Protein AF-A0A0G0GPE5-F1 (afdb_monomer)

pLDDT: mean 92.22, std 6.28, range [55.81, 98.38]

Structure (mmCIF, N/CA/C/O backbone):
data_AF-A0A0G0GPE5-F1
#
_entry.id   AF-A0A0G0GPE5-F1
#
loop_
_atom_site.group_PDB
_atom_site.id
_atom_site.type_symbol
_atom_site.label_atom_id
_atom_site.label_alt_id
_atom_site.label_comp_id
_atom_site.label_asym_id
_atom_site.label_entity_id
_atom_site.label_seq_id
_atom_site.pdbx_PDB_ins_code
_atom_site.Cartn_x
_atom_site.Cartn_y
_atom_site.Cartn_z
_atom_site.occupancy
_atom_site.B_iso_or_equiv
_atom_site.auth_seq_id
_atom_site.auth_comp_id
_atom_site.auth_asym_id
_atom_site.auth_atom_id
_atom_site.pdbx_PDB_model_num
ATOM 1 N N . MET A 1 1 ? -8.844 21.092 2.653 1.00 62.91 1 MET A N 1
ATOM 2 C CA . MET A 1 1 ? -9.723 20.408 3.628 1.00 62.91 1 MET A CA 1
ATOM 3 C C . MET A 1 1 ? -8.902 19.283 4.226 1.00 62.91 1 MET A C 1
ATOM 5 O O . MET A 1 1 ? -8.741 18.258 3.580 1.00 62.91 1 MET A O 1
ATOM 9 N N . ASP A 1 2 ? -8.358 19.486 5.420 1.00 89.94 2 ASP A N 1
ATOM 10 C CA . ASP A 1 2 ? -7.448 18.523 6.054 1.00 89.94 2 ASP A CA 1
ATOM 11 C C . ASP A 1 2 ? -8.267 17.425 6.734 1.00 89.94 2 ASP A C 1
ATOM 13 O O . ASP A 1 2 ? -8.540 17.499 7.928 1.00 89.94 2 ASP A O 1
ATOM 17 N N . LEU A 1 3 ? -8.800 16.470 5.970 1.00 95.19 3 LEU A N 1
ATOM 18 C CA . LEU A 1 3 ? -9.775 15.500 6.492 1.00 95.19 3 LEU A CA 1
ATOM 19 C C . LEU A 1 3 ? -9.147 14.261 7.135 1.00 95.19 3 LEU A C 1
ATOM 21 O O . LEU A 1 3 ? -9.815 13.610 7.933 1.00 95.19 3 LEU A O 1
ATOM 25 N N . TYR A 1 4 ? -7.889 13.965 6.832 1.00 95.81 4 TYR A N 1
ATOM 26 C CA . TYR A 1 4 ? -7.126 12.837 7.360 1.00 95.81 4 TYR A CA 1
ATOM 27 C C . TYR A 1 4 ? -5.706 13.301 7.715 1.00 95.81 4 TYR A C 1
ATOM 29 O O . TYR A 1 4 ? -5.283 14.369 7.276 1.00 95.81 4 TYR A O 1
ATOM 37 N N . ASN A 1 5 ? -4.995 12.514 8.522 1.00 94.19 5 ASN A N 1
ATOM 38 C CA . ASN A 1 5 ? -3.633 12.817 8.971 1.00 94.19 5 ASN A CA 1
ATOM 39 C C . ASN A 1 5 ? -2.570 11.984 8.242 1.00 94.19 5 ASN A C 1
ATOM 41 O O . ASN A 1 5 ? -1.458 12.455 8.054 1.00 94.19 5 ASN A O 1
ATOM 45 N N . SER A 1 6 ? -2.905 10.751 7.857 1.00 94.44 6 SER A N 1
ATOM 46 C CA . SER A 1 6 ? -1.993 9.827 7.176 1.00 94.44 6 SER A CA 1
ATOM 47 C C . SER A 1 6 ? -2.787 8.857 6.293 1.00 94.44 6 SER A C 1
ATOM 49 O O . SER A 1 6 ? -3.972 8.606 6.561 1.00 94.44 6 SER A O 1
ATOM 51 N N . ILE A 1 7 ? -2.159 8.368 5.225 1.00 95.88 7 ILE A N 1
ATOM 52 C CA . ILE A 1 7 ? -2.723 7.458 4.222 1.00 95.88 7 ILE A CA 1
ATOM 53 C C . ILE A 1 7 ? -1.619 6.547 3.679 1.00 95.88 7 ILE A C 1
ATOM 55 O O . ILE A 1 7 ? -0.507 7.011 3.448 1.00 95.88 7 ILE A O 1
ATOM 59 N N . THR A 1 8 ? -1.938 5.278 3.440 1.00 95.88 8 THR A N 1
ATOM 60 C CA . THR A 1 8 ? -1.061 4.340 2.726 1.00 95.88 8 THR A CA 1
ATOM 61 C C . THR A 1 8 ? -1.891 3.335 1.925 1.00 95.88 8 THR A C 1
ATOM 63 O O . THR A 1 8 ? -3.075 3.126 2.223 1.00 95.88 8 THR A O 1
ATOM 66 N N . ASP A 1 9 ? -1.300 2.734 0.900 1.00 96.81 9 ASP A N 1
ATOM 67 C CA . ASP A 1 9 ? -1.917 1.673 0.112 1.00 96.81 9 ASP A CA 1
ATOM 68 C C . ASP A 1 9 ? -1.850 0.307 0.815 1.00 96.81 9 ASP A C 1
ATOM 70 O O . ASP A 1 9 ? -1.113 0.081 1.777 1.00 96.81 9 ASP A O 1
ATOM 74 N N . ASN A 1 10 ? -2.686 -0.621 0.359 1.00 96.31 10 ASN A N 1
ATOM 75 C CA . ASN A 1 10 ? -2.716 -1.998 0.835 1.00 96.31 10 ASN A CA 1
ATOM 76 C C . ASN A 1 10 ? -2.155 -2.944 -0.232 1.00 96.31 10 ASN A C 1
ATOM 78 O O . ASN A 1 10 ? -2.920 -3.564 -0.973 1.00 96.31 10 ASN A O 1
ATOM 82 N N . GLY A 1 11 ? -0.831 -3.071 -0.270 1.00 94.12 11 GLY A N 1
ATOM 83 C CA . GLY A 1 11 ? -0.120 -4.039 -1.105 1.00 94.12 11 GLY A CA 1
ATOM 84 C C . GLY A 1 11 ? 0.186 -5.351 -0.375 1.00 94.12 11 GLY A C 1
ATOM 85 O O . GLY A 1 11 ? -0.706 -6.008 0.174 1.00 94.12 11 GLY A O 1
ATOM 86 N N . ALA A 1 12 ? 1.470 -5.717 -0.366 1.00 94.94 12 ALA A N 1
ATOM 87 C CA . ALA A 1 12 ? 1.970 -6.936 0.263 1.00 94.94 12 ALA A CA 1
ATOM 88 C C . ALA A 1 12 ? 1.668 -6.972 1.772 1.00 94.94 12 ALA A C 1
ATOM 90 O O . ALA A 1 12 ? 1.856 -5.991 2.492 1.00 94.94 12 ALA A O 1
ATOM 91 N N . GLY A 1 13 ? 1.169 -8.107 2.262 1.00 94.19 13 GLY A N 1
ATOM 92 C CA . GLY A 1 13 ? 0.708 -8.277 3.642 1.00 94.19 13 GLY A CA 1
ATOM 93 C C . GLY A 1 13 ? -0.620 -7.576 3.971 1.00 94.19 13 GLY A C 1
ATOM 94 O O . GLY A 1 13 ? -1.135 -7.734 5.082 1.00 94.19 13 GLY A O 1
ATOM 95 N N . GLY A 1 14 ? -1.216 -6.827 3.040 1.00 96.06 14 GLY A N 1
ATOM 96 C CA . GLY A 1 14 ? -2.572 -6.307 3.173 1.00 96.06 14 GLY A CA 1
ATOM 97 C C . GLY A 1 14 ? -2.765 -5.324 4.325 1.00 96.06 14 GLY A C 1
ATOM 98 O O . GLY A 1 14 ? -1.980 -4.399 4.522 1.00 96.06 14 GLY A O 1
ATOM 99 N N . LEU A 1 15 ? -3.851 -5.509 5.086 1.00 96.88 15 LEU A N 1
ATOM 100 C CA . LEU A 1 15 ? -4.139 -4.686 6.269 1.00 96.88 15 LEU A CA 1
ATOM 101 C C . LEU A 1 15 ? -3.081 -4.878 7.354 1.00 96.88 15 LEU A C 1
ATOM 103 O O . LEU A 1 15 ? -2.785 -3.936 8.084 1.00 96.88 15 LEU A O 1
ATOM 107 N N . SER A 1 16 ? -2.504 -6.079 7.452 1.00 96.44 16 SER A N 1
ATOM 108 C CA . SER A 1 16 ? -1.508 -6.366 8.477 1.00 96.44 16 SER A CA 1
ATOM 109 C C . SER A 1 16 ? -0.254 -5.511 8.354 1.00 96.44 16 SER A C 1
ATOM 111 O O . SER A 1 16 ? 0.272 -5.076 9.376 1.00 96.44 16 SER A O 1
ATOM 113 N N . CYS A 1 17 ? 0.171 -5.217 7.124 1.00 96.44 17 CYS A N 1
ATOM 114 C CA . CYS A 1 17 ? 1.311 -4.352 6.863 1.00 96.44 17 CYS A CA 1
ATOM 115 C C . CYS A 1 17 ? 0.915 -2.878 6.999 1.00 96.44 17 CYS A C 1
ATOM 117 O O . CYS A 1 17 ? 1.443 -2.181 7.863 1.00 96.44 17 CYS A O 1
ATOM 119 N N . SER A 1 18 ? -0.098 -2.434 6.246 1.00 96.94 18 SER A N 1
ATOM 120 C CA . SER A 1 18 ? -0.478 -1.017 6.176 1.00 96.94 18 SER A CA 1
ATOM 121 C C . SER A 1 18 ? -0.837 -0.429 7.545 1.00 96.94 18 SER A C 1
ATOM 123 O O . SER A 1 18 ? -0.390 0.654 7.918 1.00 96.94 18 SER A O 1
ATOM 125 N N . VAL A 1 19 ? -1.626 -1.158 8.339 1.00 96.81 19 VAL A N 1
ATOM 126 C CA . VAL A 1 19 ? -2.068 -0.699 9.656 1.00 96.81 19 VAL A CA 1
ATOM 127 C C . VAL A 1 19 ? -0.914 -0.718 10.656 1.00 96.81 19 VAL A C 1
ATOM 129 O O . VAL A 1 19 ? -0.815 0.195 11.476 1.00 96.81 19 VAL A O 1
ATOM 132 N N . ALA A 1 20 ? -0.043 -1.730 10.604 1.00 95.38 20 ALA A N 1
ATOM 133 C CA . ALA A 1 20 ? 1.119 -1.807 11.484 1.00 95.38 20 ALA A CA 1
ATOM 134 C C . ALA A 1 20 ? 2.139 -0.703 11.176 1.00 95.38 20 ALA A C 1
ATOM 136 O O . ALA A 1 20 ? 2.662 -0.083 12.098 1.00 95.38 20 ALA A O 1
ATOM 137 N N . GLU A 1 21 ? 2.388 -0.411 9.900 1.00 95.19 21 GLU A N 1
ATOM 138 C CA . GLU A 1 21 ? 3.263 0.686 9.486 1.00 95.19 21 GLU A CA 1
ATOM 139 C C . GLU A 1 21 ? 2.746 2.033 9.988 1.00 95.19 21 GLU A C 1
ATOM 141 O O . GLU A 1 21 ? 3.473 2.742 10.685 1.00 95.19 21 GLU A O 1
ATOM 146 N N . MET A 1 22 ? 1.468 2.341 9.748 1.00 95.38 22 MET A N 1
ATOM 147 C CA . MET A 1 22 ? 0.852 3.578 10.242 1.00 95.38 22 MET A CA 1
ATOM 148 C C . MET A 1 22 ? 0.818 3.650 11.775 1.00 95.38 22 MET A C 1
ATOM 150 O O . MET A 1 22 ? 0.926 4.726 12.362 1.00 95.38 22 MET A O 1
ATOM 154 N N . ALA A 1 23 ? 0.692 2.511 12.462 1.00 95.44 23 ALA A N 1
ATOM 155 C CA . ALA A 1 23 ? 0.667 2.474 13.919 1.00 95.44 23 ALA A CA 1
ATOM 156 C C . ALA A 1 23 ? 1.993 2.925 14.556 1.00 95.44 23 ALA A C 1
ATOM 158 O O . ALA A 1 23 ? 1.970 3.365 15.707 1.00 95.44 23 ALA A O 1
ATOM 159 N N . LYS A 1 24 ? 3.123 2.899 13.827 1.00 92.88 24 LYS A N 1
ATOM 160 C CA . LYS A 1 24 ? 4.396 3.474 14.302 1.00 92.88 24 LYS A CA 1
ATOM 161 C C . LYS A 1 24 ? 4.284 4.968 14.606 1.00 92.88 24 LYS A C 1
ATOM 163 O O . LYS A 1 24 ? 4.894 5.430 15.563 1.00 92.88 24 LYS A O 1
ATOM 168 N N . GLU A 1 25 ? 3.481 5.705 13.839 1.00 89.75 25 GLU A N 1
ATOM 169 C CA . GLU A 1 25 ? 3.287 7.150 14.027 1.00 89.75 25 GLU A CA 1
ATOM 170 C C . GLU A 1 25 ? 2.477 7.471 15.293 1.00 89.75 25 GLU A C 1
ATOM 172 O O . GLU A 1 25 ? 2.637 8.534 15.888 1.00 89.75 25 GLU A O 1
ATOM 177 N N . CYS A 1 26 ? 1.597 6.556 15.713 1.00 84.44 26 CYS A N 1
ATOM 178 C CA . CYS A 1 26 ? 0.637 6.780 16.800 1.00 84.44 26 CYS A CA 1
ATOM 179 C C . CYS A 1 26 ? 0.964 6.012 18.093 1.00 84.44 26 CYS A C 1
ATOM 181 O O . CYS A 1 26 ? 0.326 6.242 19.121 1.00 84.44 26 CYS A O 1
ATOM 183 N N . GLY A 1 27 ? 1.919 5.083 18.043 1.00 90.06 27 GLY A N 1
ATOM 184 C CA . GLY A 1 27 ? 2.328 4.237 19.163 1.00 90.06 27 GLY A CA 1
ATOM 185 C C . GLY A 1 27 ? 1.622 2.882 19.224 1.00 90.06 27 GLY A C 1
ATOM 186 O O . GLY A 1 27 ? 2.164 1.974 19.842 1.00 90.06 27 GLY A O 1
ATOM 187 N N . GLY A 1 28 ? 0.481 2.701 18.555 1.00 96.19 28 GLY A N 1
ATOM 188 C CA . GLY A 1 28 ? -0.199 1.413 18.416 1.00 96.19 28 GLY A CA 1
ATOM 189 C C . GLY A 1 28 ? -1.608 1.521 17.848 1.00 96.19 28 GLY A C 1
ATOM 190 O O . GLY A 1 28 ? -2.061 2.586 17.417 1.00 96.19 28 GLY A O 1
ATOM 191 N N . VAL A 1 29 ? -2.318 0.393 17.814 1.00 97.38 29 VAL A N 1
ATOM 192 C CA . VAL A 1 29 ? -3.599 0.292 17.105 1.00 97.38 29 VAL A CA 1
ATOM 193 C C . VAL A 1 29 ? -4.481 -0.837 17.625 1.00 97.38 29 VAL A C 1
ATOM 195 O O . VAL A 1 29 ? -4.007 -1.898 18.037 1.00 97.38 29 VAL A O 1
ATOM 198 N N . ARG A 1 30 ? -5.795 -0.613 17.568 1.00 97.81 30 ARG A N 1
ATOM 199 C CA . ARG A 1 30 ? -6.824 -1.632 17.768 1.00 97.81 30 ARG A CA 1
ATOM 200 C C . ARG A 1 30 ? -7.681 -1.772 16.515 1.00 97.81 30 ARG A C 1
ATOM 202 O O . ARG A 1 30 ? -8.304 -0.802 16.093 1.00 97.81 30 ARG A O 1
ATOM 209 N N . VAL A 1 31 ? -7.755 -2.979 15.965 1.00 98.25 31 VAL A N 1
ATOM 210 C CA . VAL A 1 31 ? -8.524 -3.313 14.759 1.00 98.25 31 VAL A CA 1
ATOM 211 C C . VAL A 1 31 ? -9.639 -4.299 15.097 1.00 98.25 31 VAL A C 1
ATOM 213 O O . VAL A 1 31 ? -9.433 -5.241 15.861 1.00 98.25 31 VAL A O 1
ATOM 216 N N . PHE A 1 32 ? -10.806 -4.089 14.495 1.00 98.38 32 PHE A N 1
ATOM 217 C CA . PHE A 1 32 ? -11.996 -4.930 14.587 1.00 98.38 32 PHE A CA 1
ATOM 218 C C . PHE A 1 32 ? -12.278 -5.539 13.212 1.00 98.38 32 PHE A C 1
ATOM 220 O O . PHE A 1 32 ? -12.829 -4.880 12.327 1.00 98.38 32 PHE A O 1
ATOM 227 N N . LEU A 1 33 ? -11.877 -6.790 13.009 1.00 97.69 33 LEU A N 1
ATOM 228 C CA . LEU A 1 33 ? -11.966 -7.452 11.708 1.00 97.69 33 LEU A CA 1
ATOM 229 C C . LEU A 1 33 ? -13.406 -7.695 11.256 1.00 97.69 33 LEU A C 1
ATOM 231 O O . LEU A 1 33 ? -13.660 -7.730 10.059 1.00 97.69 33 LEU A O 1
ATOM 235 N N . GLU A 1 34 ? -14.363 -7.801 12.179 1.00 96.25 34 GLU A N 1
ATOM 236 C CA . GLU A 1 34 ? -15.787 -7.916 11.843 1.00 96.25 34 GLU A CA 1
ATOM 237 C C . GLU A 1 34 ? -16.351 -6.667 11.148 1.00 96.25 34 GLU A C 1
ATOM 239 O O . GLU A 1 34 ? -17.419 -6.729 10.546 1.00 96.25 34 GLU A O 1
ATOM 244 N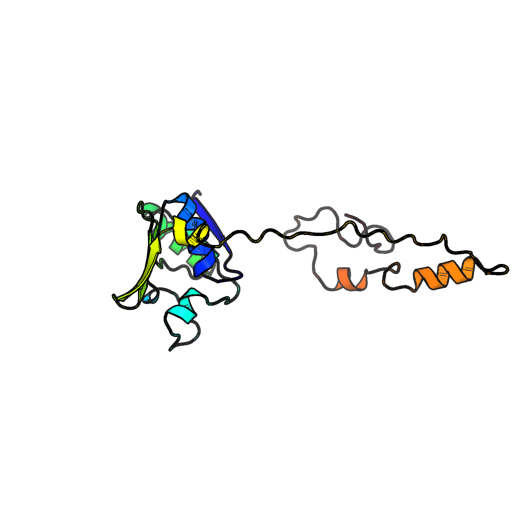 N . LYS A 1 35 ? -15.639 -5.533 11.218 1.00 97.44 35 LYS A N 1
ATOM 245 C CA . LYS A 1 35 ? -16.005 -4.294 10.523 1.00 97.44 35 LYS A CA 1
ATOM 246 C C . LYS A 1 35 ? -15.390 -4.184 9.132 1.00 97.44 35 LYS A C 1
ATOM 248 O O . LYS A 1 35 ? -15.741 -3.261 8.406 1.00 97.44 35 LYS A O 1
ATOM 253 N N . VAL A 1 36 ? -14.441 -5.047 8.775 1.00 96.88 36 VAL A N 1
ATOM 254 C CA . VAL A 1 36 ? -13.780 -4.988 7.467 1.00 96.88 36 VAL A CA 1
ATOM 255 C C . VAL A 1 36 ? -14.779 -5.453 6.402 1.00 96.88 36 VAL A C 1
ATOM 257 O O . VAL A 1 36 ? -15.288 -6.568 6.522 1.00 96.88 36 VAL A O 1
ATOM 260 N N . PRO A 1 37 ? -15.074 -4.644 5.367 1.00 95.31 37 PRO A N 1
ATOM 261 C CA . PRO A 1 37 ? -15.930 -5.078 4.267 1.00 95.31 37 PRO A CA 1
ATOM 262 C C . PRO A 1 37 ? -15.327 -6.292 3.558 1.00 95.31 37 PRO A C 1
ATOM 264 O O . PRO A 1 37 ? -14.148 -6.290 3.199 1.00 95.31 37 PRO A O 1
ATOM 267 N N . LEU A 1 38 ? -16.130 -7.340 3.367 1.00 94.69 38 LEU A N 1
ATOM 268 C CA . LEU A 1 38 ? -15.685 -8.591 2.757 1.00 94.69 38 LEU A CA 1
ATOM 269 C C . LEU A 1 38 ? -16.384 -8.811 1.421 1.00 94.69 38 LEU A C 1
ATOM 271 O O . LEU A 1 38 ? -17.607 -8.746 1.330 1.00 94.69 38 LEU A O 1
ATOM 275 N N . LYS A 1 39 ? -15.598 -9.164 0.402 1.00 89.25 39 LYS A N 1
ATOM 276 C CA . LYS A 1 39 ? -16.125 -9.619 -0.890 1.00 89.25 39 LYS A CA 1
ATOM 277 C C . LYS A 1 39 ? -16.661 -11.052 -0.823 1.00 89.25 39 LYS A C 1
ATOM 279 O O . LYS A 1 39 ? -17.655 -11.366 -1.469 1.00 89.25 39 LYS A O 1
ATOM 28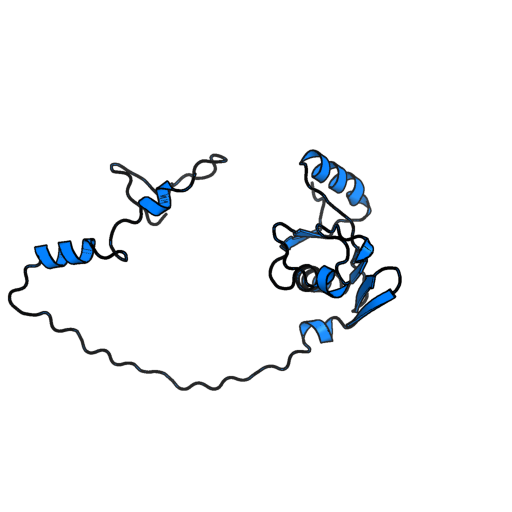4 N N . TYR A 1 40 ? -16.000 -11.911 -0.046 1.00 87.56 40 TYR A N 1
ATOM 285 C CA . TYR A 1 40 ? -16.359 -13.318 0.116 1.00 87.56 40 TYR A CA 1
ATOM 286 C C . TYR A 1 40 ? -16.749 -13.592 1.572 1.00 87.56 40 TYR A C 1
ATOM 288 O O . TYR A 1 40 ? -15.968 -13.275 2.476 1.00 87.56 40 TYR A O 1
ATOM 296 N N . PRO A 1 41 ? -17.932 -14.172 1.833 1.00 89.50 41 PRO A N 1
ATOM 297 C CA . PRO A 1 41 ? -18.290 -14.600 3.176 1.00 89.50 41 PRO A CA 1
ATOM 298 C C . PRO A 1 41 ? -17.429 -15.796 3.611 1.00 89.50 41 PRO A C 1
ATOM 300 O O . PRO A 1 41 ? -16.909 -16.540 2.784 1.00 89.50 41 PRO A O 1
ATOM 303 N N . GLY A 1 42 ? -17.305 -16.006 4.924 1.00 90.88 42 GLY A N 1
ATOM 304 C CA . GLY A 1 42 ? -16.656 -17.198 5.487 1.00 90.88 42 GLY A CA 1
ATOM 305 C C . GLY A 1 42 ? -15.127 -17.150 5.581 1.00 90.88 42 GLY A C 1
ATOM 306 O O . GLY A 1 42 ? -14.530 -18.140 6.001 1.00 90.88 42 GLY A O 1
ATOM 307 N N . LEU A 1 43 ? -14.495 -16.020 5.246 1.00 95.44 43 LEU A N 1
ATOM 308 C CA . LEU A 1 43 ? -13.058 -15.830 5.457 1.00 95.44 43 LEU A CA 1
ATOM 309 C C . LEU A 1 43 ? -12.701 -15.963 6.941 1.00 95.44 43 LEU A C 1
ATOM 311 O O . LEU A 1 43 ? -13.344 -15.383 7.821 1.00 95.44 43 LEU A O 1
ATOM 315 N N . ARG A 1 44 ? -11.633 -16.708 7.218 1.00 96.25 44 ARG A N 1
ATOM 316 C CA . ARG A 1 44 ? -11.054 -16.826 8.555 1.00 96.25 44 ARG A CA 1
ATOM 317 C C . ARG A 1 44 ? -10.430 -15.487 8.961 1.00 96.25 44 ARG A C 1
ATOM 319 O O . ARG A 1 44 ? -9.930 -14.760 8.105 1.00 96.25 44 ARG A O 1
ATOM 326 N N . PRO A 1 45 ? -10.358 -15.162 10.264 1.00 96.69 45 PRO A N 1
ATOM 327 C CA . PRO A 1 45 ? -9.866 -13.854 10.709 1.00 96.69 45 PRO A CA 1
ATOM 328 C C . PRO A 1 45 ? -8.465 -13.503 10.192 1.00 96.69 45 PRO A C 1
ATOM 330 O O . PRO A 1 45 ? -8.210 -12.369 9.802 1.00 96.69 45 PRO A O 1
ATOM 333 N N . TRP A 1 46 ? -7.560 -14.481 10.132 1.00 95.44 46 TRP A N 1
ATOM 334 C CA . TRP A 1 46 ? -6.222 -14.254 9.594 1.00 95.44 46 TRP A CA 1
ATOM 335 C C . TRP A 1 46 ? -6.236 -13.990 8.082 1.00 95.44 46 TRP A C 1
ATOM 337 O O . TRP A 1 46 ? -5.457 -13.163 7.629 1.00 95.44 46 TRP A O 1
ATOM 347 N N . GLU A 1 47 ? -7.144 -14.612 7.319 1.00 96.38 47 GLU A N 1
ATOM 348 C CA . GLU A 1 47 ? -7.302 -14.373 5.876 1.00 96.38 47 GLU A CA 1
ATOM 349 C C . GLU A 1 47 ? -7.787 -12.946 5.622 1.00 96.38 47 GLU A C 1
ATOM 351 O O . GLU A 1 47 ? -7.276 -12.279 4.731 1.00 96.38 47 GLU A O 1
ATOM 356 N N . ILE A 1 48 ? -8.710 -12.436 6.447 1.00 97.00 48 ILE A N 1
ATOM 357 C CA . ILE A 1 48 ? -9.131 -11.026 6.397 1.00 97.00 48 ILE A CA 1
ATOM 358 C C . ILE A 1 48 ? -7.931 -10.106 6.663 1.00 97.00 48 ILE A C 1
ATOM 360 O O . ILE A 1 48 ? -7.738 -9.111 5.964 1.00 97.00 48 ILE A O 1
ATOM 364 N N . TRP A 1 49 ? -7.119 -10.442 7.668 1.00 96.81 49 TRP A N 1
ATOM 365 C CA . TRP A 1 49 ? -6.021 -9.600 8.134 1.00 96.81 49 TRP A CA 1
ATOM 366 C C . TRP A 1 49 ? -4.862 -9.482 7.138 1.00 96.81 49 TRP A C 1
ATOM 368 O O . TRP A 1 49 ? -4.356 -8.380 6.924 1.00 96.81 49 TRP A O 1
ATOM 378 N N . ILE A 1 50 ? -4.467 -10.590 6.504 1.00 96.00 50 ILE A N 1
ATOM 379 C CA . ILE A 1 50 ? -3.326 -10.626 5.573 1.00 96.00 50 ILE A CA 1
ATOM 380 C C . ILE A 1 50 ? -3.735 -10.573 4.095 1.00 96.00 50 ILE A C 1
ATOM 382 O O . ILE A 1 50 ? -2.877 -10.661 3.226 1.00 96.00 50 ILE A O 1
ATOM 386 N N . SER A 1 51 ? -5.032 -10.457 3.792 1.00 95.38 51 SER A N 1
ATOM 387 C CA . SER A 1 51 ? -5.526 -10.399 2.411 1.00 95.38 51 SER A CA 1
ATOM 388 C C . SER A 1 51 ? -4.872 -9.261 1.630 1.00 95.38 51 SER A C 1
ATOM 390 O O . SER A 1 51 ? -4.920 -8.111 2.068 1.00 95.38 51 SER A O 1
ATOM 392 N N . GLU A 1 52 ? -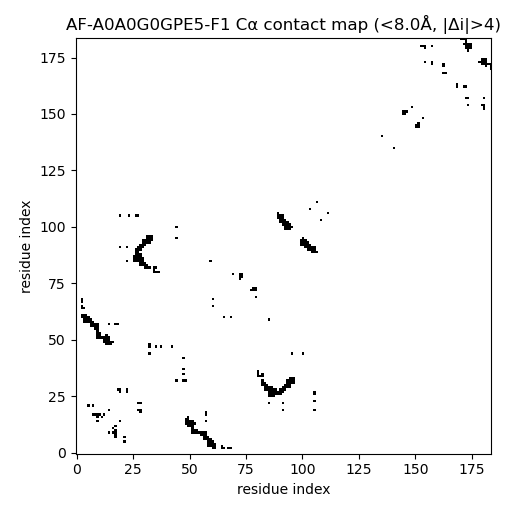4.371 -9.573 0.434 1.00 96.06 52 GLU A N 1
ATOM 393 C CA . GLU A 1 52 ? -3.772 -8.650 -0.547 1.00 96.06 52 GLU A CA 1
ATOM 394 C C . GLU A 1 52 ? -4.751 -8.311 -1.685 1.00 96.06 52 GLU A C 1
ATOM 396 O O . GLU A 1 52 ? -4.377 -8.116 -2.843 1.00 96.06 52 GLU A O 1
ATOM 401 N N . SER A 1 53 ? -6.050 -8.269 -1.369 1.00 94.25 53 SER A N 1
ATOM 402 C CA . SER A 1 53 ? -7.052 -7.780 -2.324 1.00 94.25 53 SER A CA 1
ATOM 403 C C . SER A 1 53 ? -6.671 -6.377 -2.816 1.00 94.25 53 SER A C 1
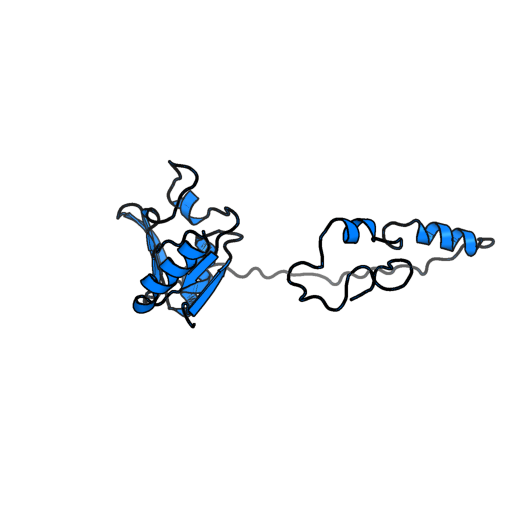ATOM 405 O O . SER A 1 53 ? -6.257 -5.533 -2.019 1.00 94.25 53 SER A O 1
ATOM 407 N N . GLN A 1 54 ? -6.798 -6.143 -4.118 1.00 94.81 54 GLN A N 1
ATOM 408 C CA . GLN A 1 54 ? -6.364 -4.902 -4.762 1.00 94.81 54 GLN A CA 1
ATOM 409 C C . GLN A 1 54 ? -7.283 -3.715 -4.428 1.00 94.81 54 GLN A C 1
ATOM 411 O O . GLN A 1 54 ? -8.367 -3.906 -3.876 1.00 94.81 54 GLN A O 1
ATOM 416 N N . GLU A 1 55 ? -6.831 -2.504 -4.777 1.00 94.00 55 GLU A N 1
ATOM 417 C CA . GLU A 1 55 ? -7.616 -1.254 -4.729 1.00 94.00 55 GLU A CA 1
ATOM 418 C C . GLU A 1 55 ? -8.119 -0.877 -3.323 1.00 94.00 55 GLU A C 1
ATOM 420 O O . GLU A 1 55 ? -9.243 -0.412 -3.132 1.00 94.00 55 GLU A O 1
ATOM 425 N N . ARG A 1 56 ? -7.271 -1.067 -2.308 1.00 96.75 56 ARG A N 1
ATOM 426 C CA . ARG A 1 56 ? -7.567 -0.697 -0.918 1.00 96.75 56 ARG A CA 1
ATOM 427 C C . ARG A 1 56 ? -6.542 0.299 -0.388 1.00 96.75 56 ARG A C 1
ATOM 429 O O . ARG A 1 56 ? -5.368 0.242 -0.741 1.00 96.75 56 ARG A O 1
ATOM 436 N N . MET A 1 57 ? -7.017 1.185 0.482 1.00 97.12 57 MET A N 1
ATOM 437 C CA . MET A 1 57 ? -6.223 2.215 1.149 1.00 97.12 57 MET A CA 1
ATOM 438 C C . MET A 1 57 ? -6.543 2.212 2.645 1.00 97.12 57 MET A C 1
ATOM 440 O O . MET A 1 57 ? -7.701 2.057 3.042 1.00 97.12 57 MET A O 1
ATOM 444 N N . THR A 1 58 ? -5.536 2.456 3.478 1.00 97.25 58 THR A N 1
ATOM 445 C CA . THR A 1 58 ? -5.685 2.650 4.925 1.00 97.25 58 THR A CA 1
ATOM 446 C C . THR A 1 58 ? -5.488 4.126 5.255 1.00 97.25 58 THR A C 1
ATOM 448 O O . THR A 1 58 ? -4.540 4.744 4.781 1.00 97.25 58 THR A O 1
ATOM 451 N N . LEU A 1 59 ? -6.389 4.711 6.051 1.00 96.94 59 LEU A N 1
ATOM 452 C CA . LEU A 1 59 ? -6.352 6.132 6.407 1.00 96.94 59 LEU A CA 1
ATOM 453 C C . LEU A 1 59 ? -6.500 6.351 7.913 1.00 96.94 59 LEU A C 1
ATOM 455 O O . LEU A 1 59 ? -7.294 5.685 8.579 1.00 96.94 59 LEU A O 1
ATOM 459 N N . SER A 1 60 ? -5.806 7.366 8.428 1.00 96.25 60 SER A N 1
ATOM 460 C CA . SER A 1 60 ? -5.992 7.896 9.780 1.00 96.25 60 SER A CA 1
ATOM 461 C C . SER A 1 60 ? -6.859 9.152 9.724 1.00 96.25 60 SER A C 1
ATOM 463 O O . SER A 1 60 ? -6.425 10.200 9.246 1.00 96.25 60 SER A O 1
ATOM 465 N N . VAL A 1 61 ? -8.104 9.052 10.195 1.00 97.31 61 VAL A N 1
ATOM 466 C CA . VAL A 1 61 ? -9.100 10.135 10.135 1.00 97.31 61 VAL A CA 1
ATOM 467 C C . VAL A 1 61 ? -9.462 10.590 11.554 1.00 97.31 61 VAL A C 1
ATOM 469 O O . VAL A 1 61 ? -9.931 9.771 12.348 1.00 97.31 61 VAL A O 1
ATOM 472 N N . PRO A 1 62 ? -9.316 11.886 11.900 1.00 96.25 62 PRO A N 1
ATOM 473 C CA . PRO A 1 62 ? -9.758 12.403 13.193 1.00 96.25 62 PRO A CA 1
ATOM 474 C C . PRO A 1 62 ? -11.247 12.131 13.451 1.00 96.25 62 PRO A C 1
ATOM 476 O O . PRO A 1 62 ? -12.091 12.358 12.580 1.00 96.25 62 PRO A O 1
ATOM 479 N N . LYS A 1 63 ? -11.598 11.700 14.672 1.00 95.75 63 LYS A N 1
ATOM 480 C CA . LYS A 1 63 ? -12.977 11.301 15.033 1.00 95.75 63 LYS A CA 1
ATOM 481 C C . LYS A 1 63 ? -14.017 12.387 14.726 1.00 95.75 63 LYS A C 1
ATOM 483 O O . LYS A 1 63 ? -15.105 12.086 14.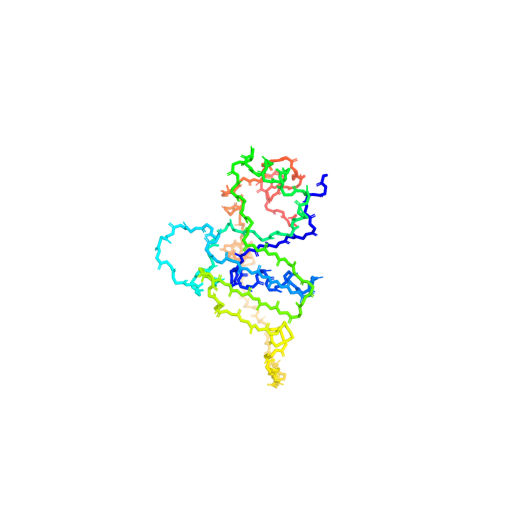242 1.00 95.75 63 LYS A O 1
ATOM 488 N N . ASN A 1 64 ? -13.674 13.657 14.945 1.00 97.06 64 ASN A N 1
ATOM 489 C CA . ASN A 1 64 ? -14.542 14.802 14.647 1.00 97.06 64 ASN A CA 1
ATOM 490 C C . ASN A 1 64 ? -14.717 15.077 13.139 1.00 97.06 64 ASN A C 1
ATOM 492 O O . ASN A 1 64 ? -15.674 15.746 12.756 1.00 97.06 64 ASN A O 1
ATOM 496 N N . LYS A 1 65 ? -13.834 14.552 12.281 1.00 97.69 65 LYS A N 1
ATOM 497 C CA . LYS A 1 65 ? -13.881 14.707 10.817 1.00 97.69 65 LYS A CA 1
ATOM 498 C C . LYS A 1 65 ? -14.513 13.509 10.103 1.00 97.69 65 LYS A C 1
ATOM 500 O O . LYS A 1 65 ? -14.927 13.654 8.954 1.00 97.69 65 LYS A O 1
ATOM 505 N N . TRP A 1 66 ? -14.680 12.370 10.784 1.00 97.19 66 TRP A N 1
ATOM 506 C CA . TRP A 1 66 ? -15.218 11.128 10.209 1.00 97.19 66 TRP A CA 1
ATOM 507 C C . TRP A 1 66 ? -16.522 11.318 9.424 1.00 97.19 66 TRP A C 1
ATOM 509 O O . TRP A 1 66 ? -16.632 10.860 8.291 1.00 97.19 66 TRP A O 1
ATOM 519 N N . LYS A 1 67 ? -17.504 12.042 9.983 1.00 97.12 67 LYS A N 1
ATOM 520 C CA . LYS A 1 67 ? -18.800 12.262 9.311 1.00 97.12 67 LYS A CA 1
ATOM 521 C C . LYS A 1 67 ? -18.651 13.004 7.979 1.00 97.12 67 LYS A C 1
ATOM 523 O O . LYS A 1 67 ? -19.325 12.663 7.010 1.00 97.12 67 LYS A O 1
ATOM 528 N N . ILE A 1 68 ? -17.776 14.010 7.933 1.00 97.62 68 ILE A N 1
ATOM 529 C CA . ILE A 1 68 ? -17.523 14.813 6.729 1.00 97.62 68 ILE A CA 1
ATOM 530 C C . ILE A 1 68 ? -16.762 13.973 5.702 1.00 97.62 68 ILE A C 1
ATOM 532 O O . ILE A 1 68 ? -17.158 13.929 4.539 1.00 97.62 68 ILE A O 1
ATOM 536 N N . PHE A 1 69 ? -15.724 13.259 6.146 1.00 97.69 69 PHE A N 1
ATOM 537 C CA . PHE A 1 69 ? -14.9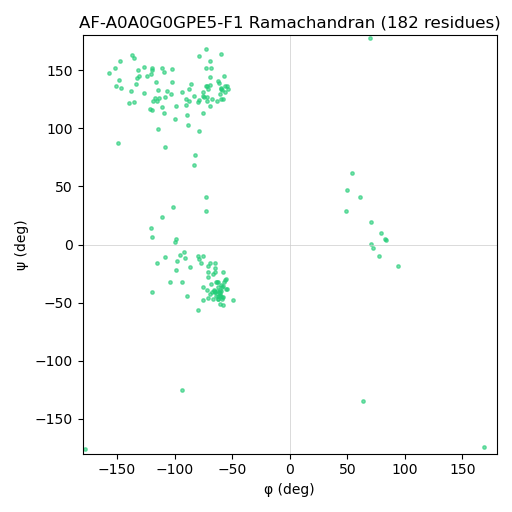35 12.362 5.308 1.00 97.69 69 PHE A CA 1
ATOM 538 C C . PHE A 1 69 ? -15.808 11.272 4.668 1.00 97.69 69 PHE A C 1
ATOM 540 O O . PHE A 1 69 ? -15.845 11.148 3.449 1.00 97.69 69 PHE A O 1
ATOM 547 N N . CYS A 1 70 ? -16.596 10.550 5.467 1.00 96.75 70 CYS A N 1
ATOM 548 C CA . CYS A 1 70 ? -17.485 9.490 4.988 1.00 96.75 70 CYS A CA 1
ATOM 549 C C . CYS A 1 70 ? -18.522 10.018 3.976 1.00 96.75 70 CYS A C 1
ATOM 551 O O . CYS A 1 70 ? -18.766 9.386 2.948 1.00 96.75 70 CYS A O 1
ATOM 553 N N . LYS A 1 71 ? -19.082 11.218 4.205 1.00 97.31 71 LYS A N 1
ATOM 554 C CA . LYS A 1 71 ? -19.994 11.869 3.247 1.00 97.31 71 LYS A CA 1
ATOM 555 C C . LYS A 1 71 ? -19.301 12.194 1.917 1.00 97.31 71 LYS A C 1
ATOM 557 O O . LYS A 1 71 ? -19.920 12.017 0.870 1.00 97.31 71 LYS A O 1
ATOM 562 N N . LEU A 1 72 ? -18.050 12.657 1.957 1.00 97.38 72 LEU A N 1
ATOM 563 C CA . LEU A 1 72 ? -17.254 12.942 0.762 1.00 97.38 72 LEU A CA 1
ATOM 564 C C . LEU A 1 72 ? -16.926 11.663 -0.020 1.00 97.38 72 LEU A C 1
ATOM 566 O O . LEU A 1 72 ? -17.135 11.630 -1.226 1.00 97.38 72 LEU A O 1
ATOM 570 N N . MET A 1 73 ? -16.469 10.599 0.646 1.00 97.12 73 MET A N 1
ATOM 571 C CA . MET A 1 73 ? -16.174 9.328 -0.032 1.00 97.12 73 MET A CA 1
ATOM 572 C C . MET A 1 73 ? -17.431 8.760 -0.698 1.00 97.12 73 MET A C 1
ATOM 574 O O . MET A 1 73 ? -17.410 8.414 -1.880 1.00 97.12 73 MET A O 1
ATOM 578 N N . LYS A 1 74 ? -18.569 8.804 0.008 1.00 96.81 74 LYS A N 1
ATOM 579 C CA . LYS A 1 74 ? -19.863 8.382 -0.537 1.00 96.81 74 LYS A CA 1
ATOM 580 C C . LYS A 1 74 ? -20.289 9.202 -1.759 1.00 96.81 74 LYS A C 1
ATOM 582 O O . LYS A 1 74 ? -20.813 8.623 -2.705 1.00 96.81 74 LYS A O 1
ATOM 587 N N . SER A 1 75 ? -20.062 10.521 -1.781 1.00 97.56 75 SER A N 1
ATOM 588 C CA . SER A 1 75 ? -20.390 11.344 -2.959 1.00 97.56 75 SER A CA 1
ATOM 589 C C . SER A 1 75 ? -19.492 11.064 -4.168 1.00 97.56 75 SER A C 1
ATOM 591 O O . SER A 1 75 ? -19.848 11.437 -5.282 1.00 97.56 75 SER A O 1
ATOM 593 N N . ARG A 1 76 ? -18.355 10.388 -3.959 1.00 96.56 76 ARG A N 1
ATOM 594 C CA . ARG A 1 76 ? -17.447 9.903 -5.007 1.00 96.56 76 ARG A CA 1
ATOM 595 C C . ARG A 1 76 ? -17.638 8.423 -5.348 1.00 96.56 76 ARG A C 1
ATOM 597 O O . ARG A 1 76 ? -16.867 7.898 -6.138 1.00 96.56 76 ARG A O 1
ATOM 604 N N . GLY A 1 77 ? -18.640 7.755 -4.770 1.00 96.38 77 GLY A N 1
ATOM 605 C CA . GLY A 1 77 ? -18.881 6.329 -5.002 1.00 96.38 77 GLY A CA 1
ATOM 606 C C . GLY A 1 77 ? -17.838 5.404 -4.367 1.00 96.38 77 GLY A C 1
ATOM 607 O O . GLY A 1 77 ? -17.733 4.254 -4.776 1.00 96.38 77 GLY A O 1
ATOM 608 N N . VAL A 1 78 ? -17.077 5.885 -3.378 1.00 96.62 78 VAL A N 1
ATOM 609 C CA . VAL A 1 78 ? -16.050 5.098 -2.683 1.00 96.62 78 VAL A CA 1
ATOM 610 C C . VAL A 1 78 ? -16.563 4.665 -1.310 1.00 96.62 78 VAL A C 1
ATOM 612 O O . VAL A 1 78 ? -17.045 5.488 -0.525 1.00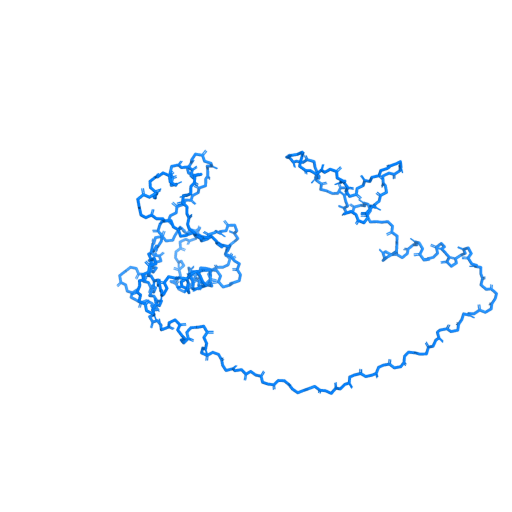 96.62 78 VAL A O 1
ATOM 615 N N . GLU A 1 79 ? -16.448 3.371 -1.007 1.00 95.38 79 GLU A N 1
ATOM 616 C CA . GLU A 1 79 ? -16.761 2.828 0.315 1.00 95.38 79 GLU A CA 1
ATOM 617 C C . GLU A 1 79 ? -15.649 3.176 1.316 1.00 95.38 79 GLU A C 1
ATOM 619 O O . GLU A 1 79 ? -14.465 2.988 1.048 1.00 95.38 79 GLU A O 1
ATOM 624 N N . ALA A 1 80 ? -16.030 3.689 2.488 1.00 97.19 80 ALA A N 1
ATOM 625 C CA . ALA A 1 80 ? -15.103 3.989 3.573 1.00 97.19 80 ALA A CA 1
ATOM 626 C C . ALA A 1 80 ? -15.671 3.487 4.901 1.00 97.19 80 ALA A C 1
ATOM 628 O O . ALA A 1 80 ? -16.736 3.934 5.336 1.00 97.19 80 ALA A O 1
ATOM 629 N N . THR A 1 81 ? -14.919 2.617 5.577 1.00 97.62 81 THR A N 1
ATOM 630 C CA . THR A 1 81 ? -15.358 1.950 6.807 1.00 97.62 81 THR A CA 1
ATOM 631 C C . THR A 1 81 ? -14.348 2.146 7.930 1.00 97.62 81 THR A C 1
ATOM 633 O O . THR A 1 81 ? -13.153 1.922 7.762 1.00 97.62 81 THR A O 1
ATOM 636 N N . ALA A 1 82 ? -14.828 2.561 9.104 1.00 97.88 82 ALA A N 1
ATOM 637 C CA . ALA A 1 82 ? -13.999 2.685 10.298 1.00 97.88 82 ALA A CA 1
ATOM 638 C C . ALA A 1 82 ? -13.781 1.301 10.932 1.00 97.88 82 ALA A C 1
ATOM 640 O O . ALA A 1 82 ? -14.628 0.804 11.679 1.00 97.88 82 ALA A O 1
ATOM 641 N N . ILE A 1 83 ? -12.637 0.683 10.635 1.00 97.75 83 ILE A N 1
ATOM 642 C CA . ILE A 1 83 ? -12.302 -0.683 11.072 1.00 97.75 83 ILE A CA 1
ATOM 643 C C . ILE A 1 83 ? -11.548 -0.743 12.406 1.00 97.75 83 ILE A C 1
ATOM 645 O O . ILE A 1 83 ? -11.309 -1.824 12.933 1.00 97.75 83 ILE A O 1
ATOM 649 N N . GLY A 1 84 ? -11.154 0.395 12.972 1.00 97.25 84 GLY A N 1
ATOM 650 C CA . GLY A 1 84 ? -10.281 0.424 14.139 1.00 97.25 84 GLY A CA 1
ATOM 651 C C . GLY A 1 84 ? -9.996 1.827 14.647 1.00 97.25 84 GLY A C 1
ATOM 652 O O . GLY A 1 84 ? -10.541 2.810 14.145 1.00 97.25 84 GLY A O 1
ATOM 653 N N . GLU A 1 85 ? -9.139 1.900 15.657 1.00 97.25 85 GLU A N 1
ATOM 654 C CA . GLU A 1 85 ? -8.649 3.144 16.237 1.00 97.25 85 GLU A CA 1
ATOM 655 C C . GLU A 1 85 ? -7.149 3.028 16.516 1.00 97.25 85 GLU A C 1
ATOM 657 O O . GLU A 1 85 ? -6.695 2.054 17.122 1.00 97.25 85 GLU A O 1
ATOM 662 N N . PHE A 1 86 ? -6.382 4.038 16.109 1.00 96.06 86 PHE A N 1
ATOM 663 C CA . PHE A 1 86 ? -5.020 4.219 16.599 1.00 96.06 86 PHE A CA 1
ATOM 664 C C . PHE A 1 86 ? -5.067 4.629 18.072 1.00 96.06 86 PHE A C 1
ATOM 666 O O . PHE A 1 86 ? -5.909 5.436 18.477 1.00 96.06 86 PHE A O 1
ATOM 673 N N . ILE A 1 87 ? -4.191 4.043 18.882 1.00 94.31 87 ILE A N 1
ATOM 674 C CA . ILE A 1 87 ? -4.186 4.208 20.336 1.00 94.31 87 ILE A CA 1
ATOM 675 C C . ILE A 1 87 ? -2.777 4.516 20.825 1.00 94.31 87 ILE A C 1
ATOM 677 O O . ILE A 1 87 ? -1.798 4.030 20.270 1.00 94.31 87 ILE A O 1
ATOM 681 N N . ASN A 1 88 ? -2.681 5.264 21.921 1.00 91.38 88 ASN A N 1
ATOM 682 C CA . ASN A 1 88 ? -1.408 5.543 22.577 1.00 91.38 88 ASN A CA 1
ATOM 683 C C . ASN A 1 88 ? -1.021 4.388 23.522 1.00 91.38 88 ASN A C 1
ATOM 685 O O . ASN A 1 88 ? -1.116 4.492 24.744 1.00 91.38 88 ASN A O 1
ATOM 689 N N . SER A 1 89 ? -0.698 3.230 22.949 1.00 91.50 89 SER A N 1
ATOM 690 C CA . SER A 1 89 ? -0.256 2.024 23.659 1.00 91.50 89 SER A CA 1
ATOM 691 C C . SER A 1 89 ? 0.663 1.239 22.729 1.00 91.50 89 SER A C 1
ATOM 693 O O . SER A 1 89 ? 0.253 1.083 21.588 1.00 91.50 89 SER A O 1
ATOM 695 N N . PRO A 1 90 ? 1.817 0.695 23.176 1.00 95.25 90 PRO A N 1
ATOM 696 C CA . PRO A 1 90 ? 2.834 0.040 22.331 1.00 95.25 90 PRO A CA 1
ATOM 697 C C . PRO A 1 90 ? 2.403 -1.343 21.804 1.00 95.25 90 PRO A C 1
ATOM 699 O O . PRO A 1 90 ? 3.168 -2.312 21.823 1.00 95.25 90 PRO A O 1
ATOM 702 N N . LYS A 1 91 ? 1.141 -1.475 21.400 1.00 96.81 91 LYS A N 1
ATOM 703 C CA . LYS A 1 91 ? 0.461 -2.728 21.105 1.00 96.81 91 LYS A CA 1
ATOM 704 C C . LYS A 1 91 ? -0.298 -2.645 19.790 1.00 96.81 91 LYS A C 1
ATOM 706 O O . LYS A 1 91 ? -1.023 -1.683 19.537 1.00 96.81 91 LYS A O 1
ATOM 711 N N . ILE A 1 92 ? -0.202 -3.722 19.018 1.00 97.38 92 ILE A N 1
ATOM 712 C CA . ILE A 1 92 ? -1.152 -4.035 17.956 1.00 97.38 92 ILE A CA 1
ATOM 713 C C . ILE A 1 92 ? -2.145 -5.064 18.485 1.00 97.38 92 ILE A C 1
ATOM 715 O O . ILE A 1 92 ? -1.771 -6.157 18.916 1.00 97.38 92 ILE A O 1
ATOM 719 N N . ILE A 1 93 ? -3.420 -4.689 18.502 1.00 97.88 93 ILE A N 1
ATOM 720 C CA . ILE A 1 93 ? -4.505 -5.541 18.977 1.00 97.88 93 ILE A CA 1
ATOM 721 C C . ILE A 1 93 ? -5.467 -5.750 17.819 1.00 97.88 93 ILE A C 1
ATOM 723 O O . ILE A 1 93 ? -6.113 -4.806 17.372 1.00 97.88 93 ILE A O 1
ATOM 727 N N . VAL A 1 94 ? -5.605 -6.990 17.365 1.00 98.12 94 VAL A N 1
ATOM 728 C CA . VAL A 1 94 ? -6.574 -7.349 16.327 1.00 98.12 94 VAL A CA 1
ATOM 729 C C . VAL A 1 94 ? -7.627 -8.251 16.948 1.00 98.12 94 VAL A C 1
ATOM 731 O O . VAL A 1 94 ? -7.310 -9.254 17.596 1.00 98.12 94 VAL A O 1
ATOM 734 N N . GLN A 1 95 ? -8.888 -7.869 16.787 1.00 98.19 95 GLN A N 1
ATOM 735 C CA . GLN A 1 95 ? -10.041 -8.568 17.334 1.00 98.19 95 GLN A CA 1
ATOM 736 C C . GLN A 1 95 ? -10.967 -9.029 16.217 1.00 98.19 95 GLN A C 1
ATOM 738 O O . GLN A 1 95 ? -11.050 -8.395 15.169 1.00 98.19 95 GLN A O 1
ATOM 743 N N . TYR A 1 96 ? -11.659 -10.136 16.460 1.00 97.81 96 TYR A N 1
ATOM 744 C CA . TYR A 1 96 ? -12.749 -10.610 15.622 1.00 97.81 96 TYR A CA 1
ATOM 745 C C . TYR A 1 96 ? -13.870 -11.140 16.511 1.00 97.81 96 TYR A C 1
ATOM 747 O O . TYR A 1 96 ? -13.629 -12.033 17.330 1.00 97.81 96 TYR A O 1
ATOM 755 N N . ASN A 1 97 ? -15.075 -10.580 16.381 1.00 95.75 97 ASN A N 1
ATOM 756 C CA . ASN A 1 97 ? -16.255 -10.966 17.169 1.00 95.75 97 ASN A CA 1
ATOM 757 C C . ASN A 1 97 ? -15.967 -11.008 18.686 1.00 95.75 97 ASN A C 1
ATOM 759 O O . ASN A 1 97 ? -16.256 -11.987 19.374 1.00 95.75 97 ASN A O 1
ATOM 763 N N . GLY A 1 98 ? -15.317 -9.958 19.201 1.00 94.81 98 GLY A N 1
ATOM 764 C CA . GLY A 1 98 ? -14.962 -9.816 20.619 1.00 94.81 98 GLY A CA 1
ATOM 765 C C . GLY A 1 98 ? -13.742 -10.624 21.086 1.00 94.81 98 GLY A C 1
ATOM 766 O O . GLY A 1 98 ? -13.239 -10.384 22.184 1.00 94.81 98 GLY A O 1
ATOM 767 N N . LYS A 1 99 ? -13.202 -11.536 20.267 1.00 97.00 99 LYS A N 1
ATOM 768 C CA . LYS A 1 99 ? -12.010 -12.329 20.604 1.00 97.00 99 LYS A CA 1
ATOM 769 C C . LYS A 1 99 ? -10.739 -11.661 20.079 1.00 97.00 99 LYS A C 1
ATOM 771 O O . LYS A 1 99 ? -10.665 -11.318 18.904 1.00 97.00 99 LYS A O 1
ATOM 776 N N . LYS A 1 100 ? -9.709 -11.524 20.926 1.00 96.88 100 LYS A N 1
ATOM 777 C CA . LYS A 1 100 ? -8.361 -11.120 20.483 1.00 96.88 100 LYS A CA 1
ATOM 778 C C . LYS A 1 100 ? -7.735 -12.248 19.664 1.00 96.88 100 LYS A C 1
ATOM 780 O O . LYS A 1 100 ? -7.551 -13.346 20.185 1.00 96.88 100 LYS A O 1
ATOM 785 N N . ILE A 1 101 ? -7.423 -11.971 18.403 1.00 95.81 101 ILE A N 1
ATOM 786 C CA . ILE A 1 101 ? -6.706 -12.891 17.511 1.00 95.81 101 ILE A CA 1
ATOM 787 C C . ILE A 1 101 ? -5.207 -12.567 17.431 1.00 95.81 101 ILE A C 1
ATOM 789 O O . ILE A 1 101 ? -4.412 -13.440 17.107 1.00 95.81 101 ILE A O 1
ATOM 793 N N . MET A 1 102 ? -4.825 -11.328 17.754 1.00 95.81 102 MET A N 1
ATOM 794 C CA . MET A 1 102 ? -3.444 -10.851 17.795 1.00 95.81 102 MET A CA 1
ATOM 795 C C . MET A 1 102 ? -3.312 -9.808 18.908 1.00 95.81 102 MET A C 1
ATOM 797 O O . MET A 1 102 ? -4.170 -8.934 19.044 1.00 95.81 102 MET A O 1
ATOM 801 N N . ASP A 1 103 ? -2.253 -9.922 19.706 1.00 96.81 103 ASP A N 1
ATOM 802 C CA . ASP A 1 103 ? -1.876 -8.982 20.768 1.00 96.81 103 ASP A CA 1
ATOM 803 C C . ASP A 1 103 ? -0.349 -9.004 20.892 1.00 96.81 103 ASP A C 1
ATOM 805 O O . ASP A 1 103 ? 0.218 -9.811 21.630 1.00 96.81 103 ASP A O 1
ATOM 809 N N . LEU A 1 104 ? 0.324 -8.176 20.093 1.00 96.25 104 LEU A N 1
ATOM 810 C CA . LEU A 1 104 ? 1.787 -8.126 20.034 1.00 96.25 104 LEU A CA 1
ATOM 811 C C . LEU A 1 104 ? 2.302 -6.743 20.415 1.00 96.25 104 LEU A C 1
ATOM 813 O O . LEU A 1 104 ? 1.622 -5.732 20.237 1.00 96.25 104 LEU A O 1
ATOM 817 N N . ASN A 1 105 ? 3.518 -6.707 20.958 1.00 96.44 105 ASN A N 1
ATOM 818 C CA . ASN A 1 105 ? 4.243 -5.456 21.142 1.00 96.44 105 ASN A CA 1
ATOM 819 C C . ASN A 1 105 ? 4.723 -4.936 19.776 1.00 96.44 105 ASN A C 1
ATOM 821 O O . ASN A 1 105 ? 5.229 -5.721 18.975 1.00 96.44 105 ASN A O 1
ATOM 825 N N . MET A 1 106 ? 4.568 -3.633 19.532 1.00 95.31 106 MET A N 1
ATOM 826 C CA . MET A 1 106 ? 5.008 -2.975 18.295 1.00 95.31 106 MET A CA 1
ATOM 827 C C . MET A 1 106 ? 6.515 -3.134 18.047 1.00 95.31 106 MET A C 1
ATOM 829 O O . MET A 1 106 ? 6.926 -3.356 16.911 1.00 95.31 106 MET A O 1
ATOM 833 N N . GLU A 1 107 ? 7.331 -3.102 19.103 1.00 95.00 107 GLU A N 1
ATOM 834 C CA . GLU A 1 107 ? 8.781 -3.301 19.015 1.00 95.00 107 GLU A CA 1
ATOM 835 C C . GLU A 1 107 ? 9.116 -4.696 18.486 1.00 95.00 107 GLU A C 1
ATOM 837 O O . GLU A 1 107 ? 9.890 -4.850 17.548 1.00 95.00 107 GLU A O 1
ATOM 842 N N . PHE A 1 108 ? 8.465 -5.726 19.031 1.00 95.50 108 PHE A N 1
ATOM 843 C CA . PHE A 1 108 ? 8.652 -7.096 18.558 1.00 95.50 108 PHE A CA 1
ATOM 844 C C . PHE A 1 108 ? 8.153 -7.274 17.120 1.00 95.50 108 PHE A C 1
ATOM 846 O O . PHE A 1 108 ? 8.812 -7.931 16.322 1.00 95.50 108 PHE A O 1
ATOM 853 N N . LEU A 1 109 ? 7.010 -6.674 16.772 1.00 94.50 109 LEU A N 1
ATOM 854 C CA . LEU A 1 109 ? 6.447 -6.778 15.427 1.00 94.50 109 LEU A CA 1
ATOM 855 C C . LEU A 1 109 ? 7.393 -6.212 14.360 1.00 94.50 109 LEU A C 1
ATOM 857 O O . LEU A 1 109 ? 7.529 -6.803 13.293 1.00 94.50 109 LEU A O 1
ATOM 861 N N . HIS A 1 110 ? 8.032 -5.074 14.637 1.00 94.62 110 HIS A N 1
ATOM 862 C CA . HIS A 1 110 ? 8.857 -4.381 13.649 1.00 94.62 110 HIS A CA 1
ATOM 863 C C . HIS A 1 110 ? 10.338 -4.750 13.699 1.00 94.62 110 HIS A C 1
ATOM 865 O O . HIS A 1 110 ? 10.984 -4.761 12.656 1.00 94.62 110 HIS A O 1
ATOM 871 N N . ASN A 1 111 ? 10.866 -5.063 14.883 1.00 94.12 111 ASN A N 1
ATOM 872 C CA . ASN A 1 111 ? 12.297 -5.275 15.107 1.00 94.12 111 ASN A CA 1
ATOM 873 C C . ASN A 1 111 ? 12.621 -6.688 15.622 1.00 94.12 111 ASN A C 1
ATOM 875 O O . ASN A 1 111 ? 13.769 -6.977 15.950 1.00 94.12 111 ASN A O 1
ATOM 879 N N . GLY A 1 112 ? 11.634 -7.588 15.690 1.00 93.12 112 GLY A N 1
ATOM 880 C CA . GLY A 1 112 ? 11.821 -8.960 16.168 1.00 93.12 112 GLY A CA 1
ATOM 881 C C . GLY A 1 112 ? 12.526 -9.894 15.182 1.00 93.12 112 GLY A C 1
ATOM 882 O O . GLY A 1 112 ? 12.893 -11.002 15.569 1.00 93.12 112 GLY A O 1
ATOM 883 N N . LEU A 1 113 ? 12.723 -9.479 13.924 1.00 93.38 113 LEU A N 1
ATOM 884 C CA . LEU A 1 113 ? 13.430 -10.279 12.924 1.00 93.38 113 LEU A CA 1
ATOM 885 C C . LEU A 1 113 ? 14.956 -10.164 13.118 1.00 93.38 113 LEU A C 1
ATOM 887 O O . LEU A 1 113 ? 15.495 -9.056 13.033 1.00 93.38 113 LEU A O 1
ATOM 891 N N . PRO A 1 114 ? 15.684 -11.279 13.32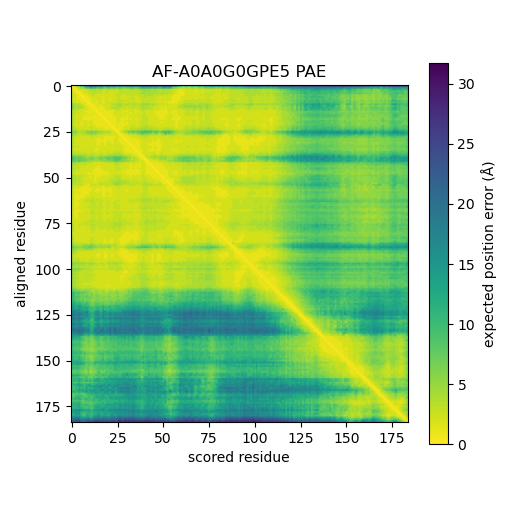3 1.00 92.50 114 PRO A N 1
ATOM 892 C CA . PRO A 1 114 ? 17.140 -11.251 13.413 1.00 92.50 114 PRO A CA 1
ATOM 893 C C . PRO A 1 114 ? 17.789 -10.749 12.118 1.00 92.50 114 PRO A C 1
ATOM 895 O O . PRO A 1 114 ? 17.400 -11.144 11.017 1.00 92.50 114 PRO A O 1
ATOM 898 N N . LYS A 1 115 ? 18.825 -9.912 12.241 1.00 92.31 115 LYS A N 1
ATOM 899 C CA . LYS A 1 115 ? 19.603 -9.447 11.086 1.00 92.31 115 LYS A CA 1
ATOM 900 C C . LYS A 1 115 ? 20.470 -10.586 10.548 1.00 92.31 115 LYS A C 1
ATOM 902 O O . LYS A 1 115 ? 21.256 -11.171 11.288 1.00 92.31 115 LYS A O 1
ATOM 907 N N . VAL A 1 116 ? 20.354 -10.863 9.252 1.00 94.44 116 VAL A N 1
ATOM 908 C CA . VAL A 1 116 ? 21.229 -11.806 8.546 1.00 94.44 116 VAL A CA 1
ATOM 909 C C . VAL A 1 116 ? 22.428 -11.041 7.992 1.00 94.44 116 VAL A C 1
ATOM 911 O O . VAL A 1 116 ? 22.267 -10.117 7.197 1.00 94.44 116 VAL A O 1
ATOM 914 N N . HIS A 1 117 ? 23.636 -11.420 8.408 1.00 94.00 117 HIS A N 1
ATOM 915 C CA . HIS A 1 117 ? 24.874 -10.868 7.862 1.00 94.00 117 HIS A CA 1
ATOM 916 C C . HIS A 1 117 ? 25.312 -11.695 6.653 1.00 94.00 117 HIS A C 1
ATOM 918 O O . HIS A 1 117 ? 25.694 -12.854 6.794 1.00 94.00 117 HIS A O 1
ATOM 924 N N . LEU A 1 118 ? 25.240 -11.098 5.464 1.00 95.06 118 LEU A N 1
ATOM 925 C CA . LEU A 1 118 ? 25.700 -11.726 4.228 1.00 95.06 118 LEU A CA 1
ATOM 926 C C . LEU A 1 118 ? 27.191 -11.441 4.026 1.00 95.06 118 LEU A C 1
ATOM 928 O O . LEU A 1 118 ? 27.639 -10.304 4.173 1.00 95.06 118 LEU A O 1
ATOM 932 N N . SER A 1 119 ? 27.957 -12.471 3.674 1.00 94.44 119 SER A N 1
ATOM 933 C CA . SER A 1 119 ? 29.357 -12.346 3.265 1.00 94.44 119 SER A CA 1
ATOM 934 C C . SER A 1 119 ? 29.468 -12.609 1.769 1.00 94.44 119 SER A C 1
ATOM 936 O O . SER A 1 119 ? 29.007 -13.640 1.285 1.00 94.44 119 SER A O 1
ATOM 938 N N . THR A 1 120 ? 30.080 -11.680 1.040 1.00 94.56 120 THR A N 1
ATOM 939 C CA . THR A 1 120 ? 30.284 -11.777 -0.410 1.00 94.56 120 THR A CA 1
ATOM 940 C C . THR A 1 120 ? 31.752 -11.577 -0.748 1.00 94.56 120 THR A C 1
ATOM 942 O O . THR A 1 120 ? 32.465 -10.861 -0.045 1.00 94.56 120 THR A O 1
ATOM 945 N N . THR A 1 121 ? 32.201 -12.163 -1.852 1.00 93.06 121 THR A N 1
ATOM 946 C CA . THR A 1 121 ? 33.516 -11.888 -2.436 1.00 93.06 121 THR A CA 1
ATOM 947 C C . THR A 1 121 ? 33.371 -10.966 -3.649 1.00 93.06 121 THR A C 1
ATOM 949 O O . THR A 1 121 ? 32.325 -10.984 -4.304 1.00 93.06 121 THR A O 1
ATOM 952 N N . PRO A 1 122 ? 34.384 -10.139 -3.969 1.00 91.44 122 PRO A N 1
ATOM 953 C CA . PRO A 1 122 ? 34.364 -9.342 -5.188 1.00 91.44 122 PRO A CA 1
ATOM 954 C C . PRO A 1 122 ? 34.232 -10.240 -6.423 1.00 91.44 122 PRO A C 1
ATOM 956 O O . PRO A 1 122 ? 35.038 -11.149 -6.625 1.00 91.44 122 PRO A O 1
ATOM 959 N N . TYR A 1 123 ? 33.227 -9.971 -7.254 1.00 90.25 123 TYR A N 1
ATOM 960 C CA . TYR A 1 123 ? 33.111 -10.570 -8.577 1.00 90.25 123 TYR A CA 1
ATOM 961 C C . TYR A 1 123 ? 33.880 -9.707 -9.581 1.00 90.25 123 TYR A C 1
ATOM 963 O O . TYR A 1 123 ? 33.616 -8.511 -9.700 1.00 90.25 123 TYR A O 1
ATOM 971 N N . SER A 1 124 ? 34.835 -10.303 -10.297 1.00 88.44 124 SER A N 1
ATOM 972 C CA . SER A 1 124 ? 35.554 -9.649 -11.391 1.00 88.44 124 SER A CA 1
ATOM 973 C C . SER A 1 124 ? 35.346 -10.446 -12.671 1.00 88.44 124 SER A C 1
ATOM 975 O O . SER A 1 124 ? 35.743 -11.607 -12.766 1.00 88.44 124 SER A O 1
ATOM 977 N N . SER A 1 125 ? 34.708 -9.815 -13.654 1.00 85.94 125 SER A N 1
ATOM 978 C CA . SER A 1 125 ? 34.604 -10.318 -15.021 1.00 85.94 125 SER A CA 1
ATOM 979 C C . SER A 1 125 ? 35.459 -9.451 -15.935 1.00 85.94 125 SER A C 1
ATOM 981 O O . SER A 1 125 ? 35.138 -8.283 -16.157 1.00 85.94 125 SER A O 1
ATOM 983 N N . ASN A 1 126 ? 36.525 -10.027 -16.488 1.00 86.94 126 ASN A N 1
ATOM 984 C CA . ASN A 1 126 ? 37.294 -9.400 -17.557 1.00 86.94 126 ASN A CA 1
ATOM 985 C C . ASN A 1 126 ? 36.673 -9.800 -18.895 1.00 86.94 126 ASN A C 1
ATOM 987 O O . ASN A 1 126 ? 36.864 -10.923 -19.362 1.00 86.94 126 ASN A O 1
ATOM 991 N N . PHE A 1 127 ? 35.916 -8.891 -19.502 1.00 87.56 127 PHE A N 1
ATOM 992 C CA . PHE A 1 127 ? 35.480 -9.055 -20.884 1.00 87.56 127 PHE A CA 1
ATOM 993 C C . PHE A 1 127 ? 36.603 -8.585 -21.805 1.00 87.56 127 PHE A C 1
ATOM 995 O O . PHE A 1 127 ? 37.134 -7.488 -21.637 1.00 87.56 127 PHE A O 1
ATOM 1002 N N . LEU A 1 128 ? 36.990 -9.430 -22.758 1.00 89.75 128 LEU A N 1
ATOM 1003 C CA . LEU A 1 128 ? 37.912 -9.023 -23.812 1.00 89.75 128 LEU A CA 1
ATOM 1004 C C . LEU A 1 128 ? 37.210 -8.028 -24.737 1.00 89.75 128 LEU A C 1
ATOM 1006 O O . LEU A 1 128 ? 36.018 -8.174 -25.012 1.00 89.75 128 LEU A O 1
ATOM 1010 N N . GLU A 1 129 ? 37.958 -7.049 -25.244 1.00 88.12 129 GLU A N 1
ATOM 1011 C CA . GLU A 1 129 ? 37.444 -6.153 -26.276 1.00 88.12 129 GLU A CA 1
ATOM 1012 C C . GLU A 1 129 ? 37.050 -6.976 -27.518 1.00 88.12 129 GLU A C 1
ATOM 1014 O O . GLU A 1 129 ? 37.864 -7.766 -28.020 1.00 88.12 129 GLU A O 1
ATOM 1019 N N . PRO A 1 130 ? 35.803 -6.853 -28.008 1.00 85.88 130 PRO A N 1
ATOM 1020 C CA . PRO A 1 130 ? 35.361 -7.605 -29.169 1.00 85.88 130 PRO A CA 1
ATOM 1021 C C . PRO A 1 130 ? 36.112 -7.129 -30.414 1.00 85.88 130 PRO A C 1
ATOM 1023 O O . PRO A 1 130 ? 36.100 -5.950 -30.761 1.00 85.88 130 PRO A O 1
ATOM 1026 N N . LYS A 1 131 ? 36.752 -8.061 -31.124 1.00 86.88 131 LYS A N 1
ATOM 1027 C CA . LYS A 1 131 ? 37.375 -7.770 -32.420 1.00 86.88 131 LYS A CA 1
ATOM 1028 C C . LYS A 1 131 ? 36.302 -7.740 -33.500 1.00 86.88 131 LYS A C 1
ATOM 1030 O O . LYS A 1 131 ? 35.593 -8.728 -33.680 1.00 86.88 131 LYS A O 1
ATOM 1035 N N . LEU A 1 132 ? 36.208 -6.633 -34.232 1.00 81.81 132 LEU A N 1
ATOM 1036 C CA . LEU A 1 132 ? 35.323 -6.528 -35.390 1.00 81.81 132 LEU A CA 1
ATOM 1037 C C . LEU A 1 132 ? 35.914 -7.314 -36.575 1.00 81.81 132 LEU A C 1
ATOM 1039 O O . LEU A 1 132 ? 37.070 -7.075 -36.929 1.00 81.81 132 LEU A O 1
ATOM 1043 N N . PRO A 1 133 ? 35.156 -8.235 -37.196 1.00 82.00 133 PRO A N 1
ATOM 1044 C CA . PRO A 1 133 ? 35.574 -8.894 -38.430 1.00 82.00 133 PRO A CA 1
ATOM 1045 C C . PRO A 1 133 ? 35.878 -7.904 -39.566 1.00 82.00 133 PRO A C 1
ATOM 1047 O O . PRO A 1 133 ? 35.207 -6.882 -39.722 1.00 82.00 133 PRO A O 1
ATOM 1050 N N . GLU A 1 134 ? 36.871 -8.230 -40.393 1.00 85.06 134 GLU A N 1
ATOM 1051 C CA . GLU A 1 134 ? 37.174 -7.477 -41.612 1.00 85.06 134 GLU A CA 1
ATOM 1052 C C . GLU A 1 134 ? 36.111 -7.720 -42.698 1.00 85.06 134 GLU A C 1
ATOM 1054 O O . GLU A 1 134 ? 35.473 -8.770 -42.746 1.00 85.06 134 GLU A O 1
ATOM 1059 N N . GLY A 1 135 ? 35.909 -6.741 -43.586 1.00 85.00 135 GLY A N 1
ATOM 1060 C CA . GLY A 1 135 ? 34.981 -6.869 -44.719 1.00 85.00 135 GLY A CA 1
ATOM 1061 C C . GLY A 1 135 ? 33.496 -6.686 -44.382 1.00 85.00 135 GLY A C 1
ATOM 1062 O O . GLY A 1 135 ? 32.644 -6.930 -45.235 1.00 85.00 135 GLY A O 1
ATOM 1063 N N . LEU A 1 136 ? 33.159 -6.238 -43.170 1.00 84.50 136 LEU A N 1
ATOM 1064 C CA . LEU A 1 136 ? 31.770 -5.973 -42.798 1.00 84.50 136 LEU A CA 1
ATOM 1065 C C . LEU A 1 136 ? 31.217 -4.706 -43.463 1.00 84.50 136 LEU A C 1
ATOM 1067 O O . LEU A 1 136 ? 31.838 -3.640 -43.451 1.00 84.50 136 LEU A O 1
ATOM 1071 N N . SER A 1 137 ? 29.983 -4.799 -43.960 1.00 90.75 137 SER A N 1
ATOM 1072 C CA . SER A 1 137 ? 29.209 -3.626 -44.365 1.00 90.75 137 SER A CA 1
ATOM 1073 C C . SER A 1 137 ? 28.683 -2.905 -43.128 1.00 90.75 137 SER A C 1
ATOM 1075 O O . SER A 1 137 ? 27.816 -3.414 -42.418 1.00 90.75 137 SER A O 1
ATOM 1077 N N . ARG A 1 138 ? 29.179 -1.688 -42.889 1.00 89.12 138 ARG A N 1
ATOM 1078 C CA . ARG A 1 138 ? 28.694 -0.820 -41.803 1.00 89.12 138 ARG A CA 1
ATOM 1079 C C . ARG A 1 138 ? 27.196 -0.538 -41.921 1.00 89.12 138 ARG A C 1
ATOM 1081 O O . ARG A 1 138 ? 26.515 -0.487 -40.906 1.00 89.12 138 ARG A O 1
ATOM 1088 N N . THR A 1 139 ? 26.691 -0.408 -43.148 1.00 93.38 139 THR A N 1
ATOM 1089 C CA . THR A 1 139 ? 25.259 -0.236 -43.417 1.00 93.38 139 THR A CA 1
ATOM 1090 C C . THR A 1 139 ? 24.467 -1.447 -42.945 1.00 93.38 139 THR A C 1
ATOM 1092 O O . THR A 1 139 ? 23.495 -1.281 -42.220 1.00 93.38 139 THR A O 1
ATOM 1095 N N . LYS A 1 140 ? 24.923 -2.663 -43.271 1.00 91.25 140 LYS A N 1
ATOM 1096 C CA . LYS A 1 140 ? 24.227 -3.889 -42.867 1.00 91.25 140 LYS A CA 1
ATOM 1097 C C . LYS A 1 140 ? 24.232 -4.077 -41.350 1.00 91.25 140 LYS A C 1
ATOM 1099 O O . LYS A 1 140 ? 23.204 -4.407 -40.778 1.00 91.25 140 LYS A O 1
ATOM 1104 N N . ILE A 1 141 ? 25.362 -3.788 -40.698 1.00 91.44 141 ILE A N 1
ATOM 1105 C CA . ILE A 1 141 ? 25.447 -3.792 -39.230 1.00 91.44 141 ILE A CA 1
ATOM 1106 C C . ILE A 1 141 ? 24.443 -2.809 -38.631 1.00 91.44 141 ILE A C 1
ATOM 1108 O O . ILE A 1 141 ? 23.747 -3.157 -37.685 1.00 91.44 141 ILE A O 1
ATOM 1112 N N . LEU A 1 142 ? 24.369 -1.584 -39.158 1.00 92.44 142 LEU A N 1
ATOM 1113 C CA . LEU A 1 142 ? 23.434 -0.582 -38.655 1.00 92.44 142 LEU A CA 1
ATOM 1114 C C . LEU A 1 142 ? 21.978 -1.036 -38.823 1.00 92.44 142 LEU A C 1
ATOM 1116 O O . LEU A 1 142 ? 21.203 -0.918 -37.881 1.00 92.44 142 LEU A O 1
ATOM 1120 N N . GLU A 1 143 ? 21.613 -1.585 -39.983 1.00 93.75 143 GLU A N 1
ATOM 1121 C CA . GLU A 1 143 ? 20.279 -2.151 -40.223 1.00 93.75 143 GLU A CA 1
ATOM 1122 C C . GLU A 1 143 ? 19.956 -3.286 -39.245 1.00 93.75 143 GLU A C 1
ATOM 1124 O O . GLU A 1 143 ? 18.872 -3.310 -38.663 1.00 93.75 143 GLU A O 1
ATOM 1129 N N . ASP A 1 144 ? 20.908 -4.196 -39.026 1.00 92.50 144 ASP A N 1
ATOM 1130 C CA . ASP A 1 144 ? 20.739 -5.324 -38.113 1.00 92.50 144 ASP A CA 1
ATOM 1131 C C . ASP A 1 144 ? 20.598 -4.844 -36.660 1.00 92.50 144 ASP A C 1
ATOM 1133 O O . ASP A 1 144 ? 19.753 -5.362 -35.935 1.00 92.50 144 ASP A O 1
ATOM 1137 N N . LEU A 1 145 ? 21.355 -3.819 -36.244 1.00 93.38 145 LEU A N 1
ATOM 1138 C CA . LEU A 1 145 ? 21.218 -3.186 -34.928 1.00 93.38 145 LEU A CA 1
ATOM 1139 C C . LEU A 1 145 ? 19.852 -2.512 -34.760 1.00 93.38 145 LEU A C 1
ATOM 1141 O O . LEU A 1 145 ? 19.216 -2.690 -33.725 1.00 93.38 145 LEU A O 1
ATOM 1145 N N . LEU A 1 146 ? 19.376 -1.774 -35.767 1.00 92.56 146 LEU A N 1
ATOM 1146 C CA . LEU A 1 146 ? 18.063 -1.119 -35.731 1.00 92.56 146 LEU A CA 1
ATOM 1147 C C . LEU A 1 146 ? 16.900 -2.124 -35.675 1.00 92.56 146 LEU A C 1
ATOM 1149 O O . LEU A 1 146 ? 15.828 -1.783 -35.178 1.00 92.56 146 LEU A O 1
ATOM 1153 N N . ALA A 1 147 ? 17.111 -3.357 -36.142 1.00 91.69 147 ALA A N 1
ATOM 1154 C CA . ALA A 1 147 ? 16.142 -4.445 -36.034 1.00 91.69 147 ALA A CA 1
ATOM 1155 C C . ALA A 1 147 ? 16.118 -5.124 -34.647 1.00 91.69 147 ALA A C 1
ATOM 1157 O O . ALA A 1 147 ? 15.219 -5.922 -34.378 1.00 91.69 147 ALA A O 1
ATOM 1158 N N . ILE A 1 148 ? 17.076 -4.840 -33.752 1.00 95.06 148 ILE A N 1
ATOM 1159 C CA . ILE A 1 148 ? 17.098 -5.403 -32.393 1.00 95.06 148 ILE A CA 1
ATOM 1160 C C . ILE A 1 148 ? 16.046 -4.695 -31.540 1.00 95.06 148 ILE A C 1
ATOM 1162 O O . ILE A 1 148 ? 16.088 -3.480 -31.393 1.00 95.06 148 ILE A O 1
ATOM 1166 N N . ASN A 1 149 ? 15.170 -5.447 -30.870 1.00 91.25 149 ASN A N 1
ATOM 1167 C CA . ASN A 1 149 ? 14.099 -4.890 -30.025 1.00 91.25 149 ASN A CA 1
ATOM 1168 C C . ASN A 1 149 ? 14.586 -3.971 -28.886 1.00 91.25 149 ASN A C 1
ATOM 1170 O O . ASN A 1 149 ? 13.826 -3.139 -28.410 1.00 91.25 149 ASN A O 1
ATOM 1174 N N . ASN A 1 150 ? 15.840 -4.116 -28.450 1.00 91.62 150 ASN A N 1
ATOM 1175 C CA . ASN A 1 150 ? 16.458 -3.253 -27.438 1.00 91.62 150 ASN A CA 1
ATOM 1176 C C . ASN A 1 150 ? 16.928 -1.892 -27.994 1.00 91.62 150 ASN A C 1
ATOM 1178 O O . ASN A 1 150 ? 17.316 -1.033 -27.210 1.00 91.62 150 ASN A O 1
ATOM 1182 N N . ILE A 1 151 ? 16.969 -1.724 -29.321 1.00 90.31 151 ILE A N 1
ATOM 1183 C CA . ILE A 1 151 ? 17.450 -0.517 -30.020 1.00 90.31 151 ILE A CA 1
ATOM 1184 C C . ILE A 1 151 ? 16.336 0.101 -30.871 1.00 90.31 151 ILE A C 1
ATOM 1186 O O . ILE A 1 151 ? 16.215 1.323 -30.938 1.00 90.31 151 ILE A O 1
ATOM 1190 N N . GLY A 1 152 ? 15.545 -0.736 -31.543 1.00 87.62 152 GLY A N 1
ATOM 1191 C CA . GLY A 1 152 ? 14.436 -0.319 -32.389 1.00 87.62 152 GLY A CA 1
ATOM 1192 C C . GLY A 1 152 ? 13.372 0.481 -31.634 1.00 87.62 152 GLY A C 1
ATOM 1193 O O . GLY A 1 152 ? 13.308 0.499 -30.405 1.00 87.62 152 GLY A O 1
ATOM 1194 N N . GLY A 1 153 ? 12.512 1.160 -32.394 1.00 86.56 153 GLY A N 1
ATOM 1195 C CA . GLY A 1 153 ? 11.454 1.994 -31.829 1.00 86.56 153 GLY A CA 1
ATOM 1196 C C . GLY A 1 153 ? 10.444 1.191 -31.003 1.00 86.56 153 GLY A C 1
ATOM 1197 O O . GLY A 1 153 ? 10.017 0.107 -31.397 1.00 86.56 153 GLY A O 1
ATOM 1198 N N . PHE A 1 154 ? 10.011 1.765 -29.883 1.00 88.69 154 PHE A N 1
ATOM 1199 C CA . PHE A 1 154 ? 9.030 1.172 -28.967 1.00 88.69 154 PHE A CA 1
ATOM 1200 C C . PHE A 1 154 ? 7.685 1.918 -28.983 1.00 88.69 154 PHE A C 1
ATOM 1202 O O . PHE A 1 154 ? 6.901 1.833 -28.035 1.00 88.69 154 PHE A O 1
ATOM 1209 N N . SER A 1 155 ? 7.384 2.618 -30.083 1.00 88.75 155 SER A N 1
ATOM 1210 C CA . SER A 1 155 ? 6.158 3.409 -30.246 1.00 88.75 155 SER A CA 1
ATOM 1211 C C . SER A 1 155 ? 4.900 2.570 -30.056 1.00 88.75 155 SER A C 1
ATOM 1213 O O . SER A 1 155 ? 3.931 3.053 -29.477 1.00 88.75 155 SER A O 1
ATOM 1215 N N . PHE A 1 156 ? 4.950 1.289 -30.434 1.00 88.06 156 PHE A N 1
ATOM 1216 C CA . PHE A 1 156 ? 3.850 0.348 -30.243 1.00 88.06 156 PHE A CA 1
ATOM 1217 C C . PHE A 1 156 ? 3.390 0.244 -28.781 1.00 88.06 156 PHE A C 1
ATOM 1219 O O . PHE A 1 156 ? 2.212 -0.014 -28.571 1.00 88.06 156 PHE A O 1
ATOM 1226 N N . ILE A 1 157 ? 4.279 0.449 -27.794 1.00 89.00 157 ILE A N 1
ATOM 1227 C CA . ILE A 1 157 ? 3.946 0.485 -26.357 1.00 89.00 157 ILE A CA 1
ATOM 1228 C C . ILE A 1 157 ? 3.268 1.810 -26.021 1.00 89.00 157 ILE A C 1
ATOM 1230 O O . ILE A 1 157 ? 2.226 1.837 -25.369 1.00 89.00 157 ILE A O 1
ATOM 1234 N N . SER A 1 158 ? 3.855 2.914 -26.481 1.00 89.38 158 SER A N 1
ATOM 1235 C CA . SER A 1 158 ? 3.354 4.261 -26.218 1.00 89.38 158 SER A CA 1
ATOM 1236 C C . SER A 1 158 ? 1.961 4.493 -26.798 1.00 89.38 158 SER A C 1
ATOM 1238 O O . SER A 1 158 ? 1.181 5.224 -26.203 1.00 89.38 158 SER A O 1
ATOM 1240 N N . GLU A 1 159 ? 1.622 3.858 -27.918 1.00 88.62 159 GLU A N 1
ATOM 1241 C CA . GLU A 1 159 ? 0.310 3.979 -28.563 1.00 88.62 159 GLU A CA 1
ATOM 1242 C C . GLU A 1 159 ? -0.811 3.185 -27.880 1.00 88.62 159 GLU A C 1
ATOM 1244 O O . GLU A 1 159 ? -1.978 3.452 -28.154 1.00 88.62 159 GLU A O 1
ATOM 1249 N N . GLN A 1 160 ? -0.496 2.224 -27.000 1.00 90.62 160 GLN A N 1
ATOM 1250 C CA . GLN A 1 160 ? -1.530 1.403 -26.348 1.00 90.62 160 GLN A CA 1
ATOM 1251 C C . GLN A 1 160 ? -2.359 2.183 -25.321 1.00 90.62 160 GLN A C 1
ATOM 1253 O O . GLN A 1 160 ? -3.467 1.764 -24.988 1.00 90.62 160 GLN A O 1
ATOM 1258 N N . TYR A 1 161 ? -1.811 3.273 -24.780 1.00 84.38 161 TYR A N 1
ATOM 1259 C CA . TYR A 1 161 ? -2.367 3.960 -23.619 1.00 84.38 161 TYR A CA 1
ATOM 1260 C C . TYR A 1 161 ? -2.643 5.426 -23.926 1.00 84.38 161 TYR A C 1
ATOM 1262 O O . TYR A 1 161 ? -1.912 6.075 -24.673 1.00 84.38 161 TYR A O 1
ATOM 1270 N N . ASP A 1 162 ? -3.709 5.945 -23.327 1.00 84.12 162 ASP A N 1
ATOM 1271 C CA . ASP A 1 162 ? -3.984 7.374 -23.330 1.00 84.12 162 ASP A CA 1
ATOM 1272 C C . ASP A 1 162 ? -2.978 8.098 -22.422 1.00 84.12 162 ASP A C 1
ATOM 1274 O O . ASP A 1 162 ? -2.727 7.666 -21.295 1.00 84.12 162 ASP A O 1
ATOM 1278 N N . HIS A 1 163 ? -2.420 9.203 -22.922 1.00 82.69 163 HIS A N 1
ATOM 1279 C CA . HIS A 1 163 ? -1.488 10.069 -22.188 1.00 82.69 163 HIS A CA 1
ATOM 1280 C C . HIS A 1 163 ? -2.012 11.506 -22.059 1.00 82.69 163 HIS A C 1
ATOM 1282 O O . HIS A 1 163 ? -1.237 12.411 -21.774 1.00 82.69 163 HIS A O 1
ATOM 1288 N N . GLU A 1 164 ? -3.296 11.748 -22.334 1.00 82.56 164 GLU A N 1
ATOM 1289 C CA . GLU A 1 164 ? -3.899 13.087 -22.416 1.00 82.56 164 GLU A CA 1
ATOM 1290 C C . GLU A 1 164 ? -4.962 13.347 -21.339 1.00 82.56 164 GLU A C 1
ATOM 1292 O O . GLU A 1 164 ? -5.319 14.503 -21.079 1.00 82.56 164 GLU A O 1
ATOM 1297 N N . VAL A 1 165 ? -5.464 12.301 -20.678 1.00 83.50 165 VAL A N 1
ATOM 1298 C CA . VAL A 1 165 ? -6.443 12.418 -19.592 1.00 83.50 165 VAL A CA 1
ATOM 1299 C C . VAL A 1 165 ? -5.941 13.376 -18.499 1.00 83.50 165 VAL A C 1
ATOM 1301 O O . VAL A 1 165 ? -4.806 13.308 -18.041 1.00 83.50 165 VAL A O 1
ATOM 1304 N N . GLN A 1 166 ? -6.831 14.281 -18.069 1.00 80.88 166 GLN A N 1
ATOM 1305 C CA . GLN A 1 166 ? -6.589 15.397 -17.134 1.00 80.88 166 GLN A CA 1
ATOM 1306 C C . GLN A 1 166 ? -5.738 16.563 -17.667 1.00 80.88 166 GLN A C 1
ATOM 1308 O O . GLN A 1 166 ? -5.564 17.536 -16.933 1.00 80.88 166 GLN A O 1
ATOM 1313 N N . ALA A 1 167 ? -5.280 16.522 -18.928 1.00 82.44 167 ALA A N 1
ATOM 1314 C CA . ALA A 1 167 ? -4.546 17.605 -19.599 1.00 82.44 167 ALA A CA 1
ATOM 1315 C C . ALA A 1 167 ? -3.367 18.176 -18.778 1.00 82.44 167 ALA A C 1
ATOM 1317 O O . ALA A 1 167 ? -3.023 19.352 -18.894 1.00 82.44 167 ALA A O 1
ATOM 1318 N N . SER A 1 168 ? -2.765 17.347 -17.922 1.00 82.94 168 SER A N 1
ATOM 1319 C CA . SER A 1 168 ? -1.690 17.728 -17.000 1.00 82.94 168 SER A CA 1
ATOM 1320 C C . SER A 1 168 ? -0.290 17.437 -17.553 1.00 82.94 168 SER A C 1
ATOM 1322 O O . SER A 1 168 ? 0.700 17.892 -16.982 1.00 82.94 168 SER A O 1
ATOM 1324 N N . SER A 1 169 ? -0.191 16.720 -18.676 1.00 81.31 169 SER A N 1
ATOM 1325 C CA . SER A 1 169 ? 1.063 16.407 -19.367 1.00 81.31 169 SER A CA 1
ATOM 1326 C C . SER A 1 169 ? 1.420 17.478 -20.406 1.00 81.31 169 SER A C 1
ATOM 1328 O O . SER A 1 169 ? 0.639 17.741 -21.323 1.00 81.31 169 SER A O 1
ATOM 1330 N N . VAL A 1 170 ? 2.621 18.056 -20.307 1.00 82.81 170 VAL A N 1
ATOM 1331 C CA . VAL A 1 170 ? 3.151 19.007 -21.308 1.00 82.81 170 VAL A CA 1
ATOM 1332 C C . VAL A 1 170 ? 3.916 18.280 -22.416 1.00 82.81 170 VAL A C 1
ATOM 1334 O O . VAL A 1 170 ? 3.729 18.576 -23.594 1.00 82.81 170 VAL A O 1
ATOM 1337 N N . LEU A 1 171 ? 4.756 17.311 -22.045 1.00 85.44 171 LEU A N 1
ATOM 1338 C CA . LEU A 1 171 ? 5.481 16.449 -22.977 1.00 85.44 171 LEU A CA 1
ATOM 1339 C C . LEU A 1 171 ? 4.798 15.085 -23.043 1.00 85.44 171 LEU A C 1
ATOM 1341 O O . LEU A 1 171 ? 4.345 14.566 -22.023 1.00 85.44 171 LEU A O 1
ATOM 1345 N N . LYS A 1 172 ? 4.711 14.529 -24.252 1.00 84.50 172 LYS A N 1
ATOM 1346 C CA . LYS A 1 172 ? 4.081 13.232 -24.518 1.00 84.50 172 LYS A CA 1
ATOM 1347 C C . LYS A 1 172 ? 5.153 12.214 -24.904 1.00 84.50 172 LYS A C 1
ATOM 1349 O O . LYS A 1 172 ? 6.134 12.614 -25.536 1.00 84.50 172 LYS A O 1
ATOM 1354 N N . PRO A 1 173 ? 4.933 10.911 -24.639 1.00 87.25 173 PRO A N 1
ATOM 1355 C CA . PRO A 1 173 ? 5.882 9.867 -25.023 1.00 87.25 173 PRO A CA 1
ATOM 1356 C C . PRO A 1 173 ? 6.208 9.859 -26.516 1.00 87.25 173 PRO A C 1
ATOM 1358 O O . PRO A 1 173 ? 7.311 9.488 -26.888 1.00 87.25 173 PRO A O 1
ATOM 1361 N N . LEU A 1 174 ? 5.257 10.271 -27.365 1.00 88.12 174 LEU A N 1
ATOM 1362 C CA . LEU A 1 174 ? 5.461 10.477 -28.797 1.00 88.12 174 LEU A CA 1
ATOM 1363 C C . LEU A 1 174 ? 5.392 11.970 -29.111 1.00 88.12 174 LEU A C 1
ATOM 1365 O O . LEU A 1 174 ? 4.346 12.596 -28.925 1.00 88.12 174 LEU A O 1
ATOM 1369 N N . SER A 1 175 ? 6.489 12.519 -29.625 1.00 86.56 175 SER A N 1
ATOM 1370 C CA . SER A 1 175 ? 6.638 13.951 -29.880 1.00 86.56 175 SER A CA 1
ATOM 1371 C C . SER A 1 175 ? 7.265 14.236 -31.250 1.00 86.56 175 SER A C 1
ATOM 1373 O O . SER A 1 175 ? 7.900 13.381 -31.869 1.00 86.56 175 SER A O 1
ATOM 1375 N N . GLY A 1 176 ? 7.071 15.466 -31.735 1.00 86.19 176 GLY A N 1
ATOM 1376 C CA . GLY A 1 176 ? 7.656 15.960 -32.983 1.00 86.19 176 GLY A CA 1
ATOM 1377 C C . GLY A 1 176 ? 7.098 15.334 -34.275 1.00 86.19 176 GLY A C 1
ATOM 1378 O O . GLY A 1 176 ? 6.222 14.460 -34.250 1.00 86.19 176 GLY A O 1
ATOM 1379 N N . PRO A 1 177 ? 7.585 15.800 -35.440 1.00 84.44 177 PRO A N 1
ATOM 1380 C CA . PRO A 1 177 ? 7.252 15.208 -36.731 1.00 84.44 177 PRO A CA 1
ATOM 1381 C C . PRO A 1 177 ? 7.661 13.733 -36.777 1.00 84.44 177 PRO A C 1
ATOM 1383 O O . PRO A 1 177 ? 8.771 13.381 -36.392 1.00 84.44 177 PRO A O 1
ATOM 1386 N N . GLY A 1 178 ? 6.763 12.868 -37.247 1.00 83.88 178 GLY A N 1
ATOM 1387 C CA . GLY A 1 178 ? 7.013 11.424 -37.299 1.00 83.88 178 GLY A CA 1
ATOM 1388 C C . GLY A 1 178 ? 6.741 10.670 -35.993 1.00 83.88 178 GLY A C 1
ATOM 1389 O O . GLY A 1 178 ? 6.937 9.462 -35.982 1.00 83.88 178 GLY A O 1
ATOM 1390 N N . ARG A 1 179 ? 6.235 11.343 -34.941 1.00 84.75 179 ARG A N 1
ATOM 1391 C CA . ARG A 1 179 ? 5.803 10.725 -33.668 1.00 84.75 179 ARG A CA 1
ATOM 1392 C C . ARG A 1 179 ? 6.919 9.872 -33.058 1.00 84.75 179 ARG A C 1
ATOM 1394 O O . ARG A 1 179 ? 6.787 8.661 -32.915 1.00 84.75 179 ARG A O 1
ATOM 1401 N N . ILE A 1 180 ? 8.032 10.522 -32.739 1.00 86.50 180 ILE A N 1
ATOM 1402 C CA . ILE A 1 180 ? 9.239 9.859 -32.246 1.00 86.50 180 ILE A CA 1
ATOM 1403 C C . ILE A 1 180 ? 9.128 9.692 -30.732 1.00 86.50 180 ILE A C 1
ATOM 1405 O O . ILE A 1 180 ? 8.688 10.613 -30.039 1.00 86.50 180 ILE A O 1
ATOM 1409 N N . ASN A 1 181 ? 9.533 8.526 -30.227 1.00 87.31 181 ASN A N 1
ATOM 1410 C CA . ASN A 1 181 ? 9.693 8.321 -28.796 1.00 87.31 181 ASN A CA 1
ATOM 1411 C C . ASN A 1 181 ? 10.774 9.249 -28.239 1.00 87.31 181 ASN A C 1
ATOM 1413 O O . ASN A 1 181 ? 11.905 9.228 -28.721 1.00 87.31 181 ASN A O 1
ATOM 1417 N N . THR A 1 182 ? 10.431 10.059 -27.242 1.00 74.88 182 THR A N 1
ATOM 1418 C CA . THR A 1 182 ? 11.379 10.965 -26.581 1.00 74.88 182 THR A CA 1
ATOM 1419 C C . THR A 1 182 ? 11.687 10.492 -25.165 1.00 74.88 182 THR A C 1
ATOM 1421 O O . THR A 1 182 ? 10.814 9.936 -24.504 1.00 74.88 182 THR A O 1
ATOM 1424 N N . ASP A 1 183 ? 12.904 10.757 -24.679 1.00 65.12 183 ASP A N 1
ATOM 1425 C CA . ASP A 1 183 ? 13.365 10.433 -23.310 1.00 65.12 183 ASP A CA 1
ATOM 1426 C C . ASP A 1 183 ? 12.746 11.351 -22.228 1.00 65.12 183 ASP A C 1
ATOM 1428 O O . ASP A 1 183 ? 13.387 11.687 -21.233 1.00 65.12 183 ASP A O 1
ATOM 1432 N N . SER A 1 184 ? 11.534 11.854 -22.478 1.00 55.81 184 SER A N 1
ATOM 1433 C CA . SER A 1 184 ? 10.815 12.803 -21.613 1.00 55.81 184 SER A CA 1
ATOM 1434 C C . SER A 1 184 ? 10.199 12.124 -20.400 1.00 55.81 184 SER A C 1
ATOM 1436 O O . SER A 1 184 ? 9.670 11.004 -20.570 1.00 55.81 184 SER A O 1
#

Solvent-accessible surface area (backbone atoms only — not comparable to full-atom values): 11663 Å² total; per-residue (Å²): 130,89,50,56,82,48,74,45,62,26,50,82,47,4,55,55,38,41,52,52,60,58,18,67,80,49,42,8,31,38,38,38,55,77,53,52,89,69,95,61,86,89,66,51,73,66,54,65,36,46,38,58,60,75,98,43,72,49,72,43,57,50,79,92,33,43,69,61,46,46,53,52,35,52,76,70,75,41,92,76,73,86,35,59,47,76,34,89,42,63,32,42,34,36,27,46,89,91,40,77,80,41,82,44,48,46,64,53,74,75,65,60,70,80,86,82,86,84,86,84,77,92,85,84,82,87,76,76,82,82,81,80,73,84,92,67,57,65,66,57,52,51,53,56,47,49,68,34,81,94,64,29,88,64,53,77,64,60,68,74,53,89,78,58,84,87,71,76,61,88,79,55,61,57,40,73,89,90,55,38,75,49,100,119

Organism: NCBI:txid1618729

Mean predicted aligned error: 7.13 Å

Radius of gyration: 26.73 Å; Cα contacts (8 Å, |Δi|>4): 217; chains: 1; bounding box: 58×38×68 Å

Foldseek 3Di:
DCFFDDKDAQAFQGQQVQVLVVLVVQLEWEFELQQQDDPDPPDDSSCSRRPRDPDDMDTGGPPVSVVVVCVVCVVVVHDDTDGIDRDNHQWYFYDYPNDTPDTDGSCCVPPVDDDDDDDDDDDDDDDDDDDDDPPDDPVVVVVVQCPDPVNHAPVVVQVVDDPCPPNPDPDGCFDDPPRGGDPD

Sequence (184 aa):
MDLYNSITDNGAGGLSCSVAEMAKECGGVRVFLEKVPLKYPGLRPWEIWISESQERMTLSVPKNKWKIFCKLMKSRGVEATAIGEFINSPKIIVQYNGKKIMDLNMEFLHNGLPKVHLSTTPYSSNFLEPKLPEGLSRTKILEDLLAINNIGGFSFISEQYDHEVQASSVLKPLSGPGRINTDS

Nearest PDB structures (foldseek):
  2hs0-assembly1_A  TM=7.735E-01  e=1.772E-09  Thermotoga maritima
  3viu-assembly1_A  TM=8.686E-01  e=1.157E-08  Thermus thermophilus HB8
  3ujn-assembly1_A  TM=9.199E-01  e=6.181E-08  Salmonella enterica subsp. enterica serovar Typhimurium
  2hru-assembly1_A  TM=7.362E-01  e=7.742E-09  Thermotoga maritima
  2hry-assembly1_A  TM=7.510E-01  e=1.513E-08  Thermotoga maritima

Secondary structure (DSSP, 8-state):
----SEEEE--TTHHHHHHHHHHHHHS-EEEEGGGS--SSTT--HHHHHH---SS-EEEE--TTTHHHHHHHHHHTT------EEE-SSSEEEEEETTEEEEEEEHHHHHH-SPPP----PPP---PPPPPPPTT--HHHHHHHHHTSTTTS--HHHHTTS---GGG--SS-SEETTTTEE---

InterPro domains:
  IPR010074 Phosphoribo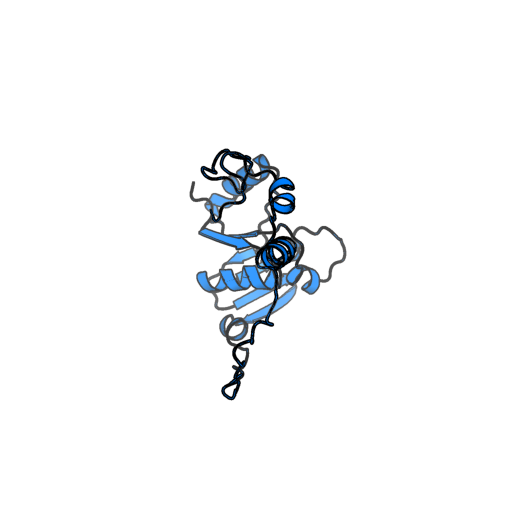sylformylglycinamidine subunit PurL [PTHR43555] (2-176)
  IPR010918 PurM-like, C-terminal domain [PF02769] (4-96)
  IPR036676 PurM-like, C-terminal domain superfamily [G3DSA:3.90.650.10] (1-117)
  IPR036676 PurM-like, C-terminal domain superfamily [SSF56042] (3-161)